Protein AF-A0AAQ4EFW9-F1 (afdb_monomer)

Organism: Amblyomma americanum (NCBI:txid6943)

Sequence (353 aa):
VYNSRFDTYVDVPEGHTFSDGDKINLVGSSSSDEQNLPLETGTDDGPLVLAPSCSEPDKRLFTVQQPLYELPPIPLDIKADIEGTTLGEVSSRTKNRIVSWITAHLLTIDWYPGKFYEPAAKALVLKYPVLRDTIGTGYDSWRVAFKYKMGNIRKSVDNDPNVEEARKKFGRKGNFQDKSGLKKQCRVPRDTLETTVEEVDGVVAAHVDFMAKEMKRCNPDIQKLKVSMQTTLPSRRKWIKINSPSTEELLDKYPALTLREMIHQEFMEICKVDFERNLLGFINGHGQRLFSILKTSRTAQKIFSEVQKAIADSEGDAKKYCFAVGVLQLLPHLVKEEAFYLRGPISNLDKEL

pLDDT: mean 75.47, std 21.16, range [24.92, 97.31]

Structure (mmCIF, N/CA/C/O backbone):
data_AF-A0AAQ4EFW9-F1
#
_entry.id   AF-A0AAQ4EFW9-F1
#
loop_
_atom_site.group_PDB
_atom_site.id
_atom_site.type_symbol
_atom_site.label_atom_id
_atom_site.label_alt_id
_atom_site.label_comp_id
_atom_site.label_asym_id
_atom_site.label_entity_id
_atom_site.label_seq_id
_atom_site.pdbx_PDB_ins_code
_atom_site.Cartn_x
_atom_site.Cartn_y
_atom_site.Cartn_z
_atom_site.occupancy
_atom_site.B_iso_or_equiv
_atom_site.auth_seq_id
_atom_site.auth_comp_id
_atom_site.auth_asym_id
_atom_site.auth_atom_id
_atom_site.pdbx_PDB_model_num
ATOM 1 N N . VAL A 1 1 ? 12.732 -13.731 58.093 1.00 85.56 1 VAL A N 1
ATOM 2 C CA . VAL A 1 1 ? 13.675 -13.386 56.990 1.00 85.56 1 VAL A CA 1
ATOM 3 C C . VAL A 1 1 ? 14.205 -14.656 56.357 1.00 85.56 1 VAL A C 1
ATOM 5 O O . VAL A 1 1 ? 14.356 -15.649 57.055 1.00 85.56 1 VAL A O 1
ATOM 8 N N . TYR A 1 2 ? 14.449 -14.653 55.049 1.00 86.50 2 TYR A N 1
ATOM 9 C CA . TYR A 1 2 ? 15.040 -15.785 54.341 1.00 86.50 2 TYR A CA 1
ATOM 10 C C . TYR A 1 2 ? 16.503 -15.990 54.753 1.00 86.50 2 TYR A C 1
ATOM 12 O O . TYR A 1 2 ? 17.327 -15.090 54.600 1.00 86.50 2 TYR A O 1
ATOM 20 N N . ASN A 1 3 ? 16.828 -17.182 55.248 1.00 78.56 3 ASN A N 1
ATOM 21 C CA . ASN A 1 3 ? 18.179 -17.566 55.627 1.00 78.56 3 ASN A CA 1
ATOM 22 C C . ASN A 1 3 ? 18.773 -18.494 54.559 1.00 78.56 3 ASN A C 1
ATOM 24 O O . ASN A 1 3 ? 18.418 -19.668 54.471 1.00 78.56 3 ASN A O 1
ATOM 28 N N . SER A 1 4 ? 19.709 -17.977 53.759 1.00 79.56 4 SER A N 1
ATOM 29 C CA . SER A 1 4 ? 20.326 -18.709 52.642 1.00 79.56 4 SER A CA 1
ATOM 30 C C . SER A 1 4 ? 21.152 -19.924 53.067 1.00 79.56 4 SER A C 1
ATOM 32 O O . SER A 1 4 ? 21.356 -20.827 52.262 1.00 79.56 4 SER A O 1
ATOM 34 N N . ARG A 1 5 ? 21.615 -19.982 54.324 1.00 74.88 5 ARG A N 1
ATOM 35 C CA . ARG A 1 5 ? 22.380 -21.126 54.846 1.00 74.88 5 ARG A CA 1
ATOM 36 C C . ARG A 1 5 ? 21.504 -22.361 55.059 1.00 74.88 5 ARG A C 1
ATOM 38 O O . ARG A 1 5 ? 22.012 -23.475 54.989 1.00 74.88 5 ARG A O 1
ATOM 45 N N . PHE A 1 6 ? 20.217 -22.157 55.325 1.00 74.38 6 PHE A N 1
ATOM 46 C CA . PHE A 1 6 ? 19.257 -23.221 55.626 1.00 74.38 6 PHE A CA 1
ATOM 47 C C . PHE A 1 6 ? 18.099 -23.277 54.623 1.00 74.38 6 PHE A C 1
ATOM 49 O O . PHE A 1 6 ? 17.148 -24.011 54.861 1.00 74.38 6 PHE A O 1
ATOM 56 N N . ASP A 1 7 ? 18.161 -22.481 53.550 1.00 81.88 7 ASP A N 1
ATOM 57 C CA . ASP A 1 7 ? 17.154 -22.365 52.483 1.00 81.88 7 ASP A CA 1
ATOM 58 C C . ASP A 1 7 ? 15.700 -22.240 52.989 1.00 81.88 7 ASP A C 1
ATOM 60 O O . ASP A 1 7 ? 14.758 -22.789 52.425 1.00 81.88 7 ASP A O 1
ATOM 64 N N . THR A 1 8 ? 15.504 -21.538 54.106 1.00 85.69 8 THR A N 1
ATOM 65 C CA . THR A 1 8 ? 14.205 -21.432 54.790 1.00 85.69 8 THR A CA 1
ATOM 66 C C . THR A 1 8 ? 13.991 -20.037 55.370 1.00 85.69 8 THR A C 1
ATOM 68 O O . THR A 1 8 ? 14.939 -19.289 55.628 1.00 85.69 8 THR A O 1
ATOM 71 N N . TYR A 1 9 ? 12.726 -19.653 55.557 1.00 87.31 9 TYR A N 1
ATOM 72 C CA . TYR A 1 9 ? 12.373 -18.428 56.272 1.00 87.31 9 TYR A CA 1
ATOM 73 C C . TYR A 1 9 ? 12.393 -18.691 57.773 1.00 87.31 9 TYR A C 1
ATOM 75 O O . TYR A 1 9 ? 11.749 -19.621 58.245 1.00 87.31 9 TYR A O 1
ATOM 83 N N . VAL A 1 10 ? 13.127 -17.856 58.503 1.00 84.62 10 VAL A N 1
ATOM 84 C CA . VAL A 1 10 ? 13.272 -17.959 59.957 1.00 84.62 10 VAL A CA 1
ATOM 85 C C . VAL A 1 10 ? 12.684 -16.717 60.612 1.00 84.62 10 VAL A C 1
ATOM 87 O O . VAL A 1 10 ? 12.832 -15.604 60.083 1.00 84.62 10 VAL A O 1
ATOM 90 N N . ASP A 1 11 ? 12.029 -16.910 61.751 1.00 85.88 11 ASP A N 1
ATOM 91 C CA . ASP A 1 11 ? 11.557 -15.819 62.595 1.00 85.88 11 ASP A CA 1
ATOM 92 C C . ASP A 1 11 ? 12.737 -15.054 63.181 1.00 85.88 11 ASP A C 1
ATOM 94 O O . ASP A 1 11 ? 13.808 -15.598 63.458 1.00 85.88 11 ASP A O 1
ATOM 98 N N . VAL A 1 12 ? 12.555 -13.749 63.303 1.00 81.81 12 VAL A N 1
ATOM 99 C CA . VAL A 1 12 ? 13.637 -12.837 63.635 1.00 81.81 12 VAL A CA 1
ATOM 100 C C . VAL A 1 12 ? 13.432 -12.337 65.065 1.00 81.81 12 VAL A C 1
ATOM 102 O O . VAL A 1 12 ? 12.313 -11.940 65.386 1.00 81.81 12 VAL A O 1
ATOM 105 N N . PRO A 1 13 ? 14.465 -12.350 65.929 1.00 79.75 13 PRO A N 1
ATOM 106 C CA . PRO A 1 13 ? 14.342 -11.858 67.298 1.00 79.75 13 PRO A CA 1
ATOM 107 C C . PRO A 1 13 ? 14.024 -10.356 67.341 1.00 79.75 13 PRO A C 1
ATOM 109 O O . PRO A 1 13 ? 14.391 -9.598 66.437 1.00 79.75 13 PRO A O 1
ATOM 112 N N . GLU A 1 14 ? 13.362 -9.923 68.416 1.00 70.38 14 GLU A N 1
ATOM 113 C CA . GLU A 1 14 ? 13.030 -8.514 68.643 1.00 70.38 14 GLU A CA 1
ATOM 114 C C . GLU A 1 14 ? 14.308 -7.657 68.680 1.00 70.38 14 GLU A C 1
ATOM 116 O O . GLU A 1 14 ? 15.236 -7.926 69.440 1.00 70.38 14 GLU A O 1
ATOM 121 N N . GLY A 1 15 ? 14.369 -6.634 67.820 1.00 76.88 15 GLY A N 1
ATOM 122 C CA . GLY A 1 15 ? 15.516 -5.724 67.699 1.00 76.88 15 GLY A CA 1
ATOM 123 C C . GLY A 1 15 ? 16.426 -5.949 66.485 1.00 76.88 15 GLY A C 1
ATOM 124 O O . GLY A 1 15 ? 17.450 -5.281 66.365 1.00 76.88 15 GLY A O 1
ATOM 125 N N . HIS A 1 16 ? 16.084 -6.855 65.567 1.00 77.38 16 HIS A N 1
ATOM 126 C CA . HIS A 1 16 ? 16.853 -7.033 64.334 1.00 77.38 16 HIS A CA 1
ATOM 127 C C . HIS A 1 16 ? 16.628 -5.905 63.316 1.00 77.38 16 HIS A C 1
ATOM 129 O O . HIS A 1 16 ? 15.494 -5.580 62.962 1.00 77.38 16 HIS A O 1
ATOM 135 N N . THR A 1 17 ? 17.725 -5.358 62.794 1.00 81.44 17 THR A N 1
ATOM 136 C CA . THR A 1 17 ? 17.712 -4.300 61.778 1.00 81.44 17 THR A CA 1
ATOM 137 C C . THR A 1 17 ? 17.810 -4.903 60.377 1.00 81.44 17 THR A C 1
ATOM 139 O O . THR A 1 17 ? 18.840 -5.477 60.027 1.00 81.44 17 THR A O 1
ATOM 142 N N . PHE A 1 18 ? 16.761 -4.751 59.564 1.00 84.12 18 PHE A N 1
ATOM 143 C CA . PHE A 1 18 ? 16.766 -5.204 58.168 1.00 84.12 18 PHE A CA 1
ATOM 144 C C . PHE A 1 18 ? 17.640 -4.303 57.289 1.00 84.12 18 PHE A C 1
ATOM 146 O O . PHE A 1 18 ? 17.648 -3.080 57.449 1.00 84.12 18 PHE A O 1
ATOM 153 N N . SER A 1 19 ? 18.353 -4.910 56.344 1.00 81.88 19 SER A N 1
ATOM 154 C CA . SER A 1 19 ? 19.197 -4.229 55.359 1.00 81.88 19 SER A CA 1
ATOM 155 C C . SER A 1 19 ? 18.580 -4.279 53.958 1.00 81.88 19 SER A C 1
ATOM 157 O O . SER A 1 19 ? 17.725 -5.113 53.656 1.00 81.88 19 SER A O 1
ATOM 159 N N . ASP A 1 20 ? 19.013 -3.369 53.080 1.00 66.81 20 ASP A N 1
ATOM 160 C CA . ASP A 1 20 ? 18.510 -3.305 51.705 1.00 66.81 20 ASP A CA 1
ATOM 161 C C . ASP A 1 20 ? 18.892 -4.582 50.931 1.00 66.81 20 ASP A C 1
ATOM 163 O O . ASP A 1 20 ? 20.071 -4.927 50.819 1.00 66.81 20 ASP A O 1
ATOM 167 N N . GLY A 1 21 ? 17.885 -5.305 50.431 1.00 76.75 21 GLY A N 1
ATOM 168 C CA . GLY A 1 21 ? 18.037 -6.612 49.775 1.00 76.75 21 GLY A CA 1
ATOM 169 C C . GLY A 1 21 ? 17.568 -7.829 50.586 1.00 76.75 21 GLY A C 1
ATOM 170 O O . GLY A 1 21 ? 17.543 -8.936 50.037 1.00 76.75 21 GLY A O 1
ATOM 171 N N . ASP A 1 22 ? 17.146 -7.652 51.842 1.00 80.81 22 ASP A N 1
ATOM 172 C CA . ASP A 1 22 ? 16.614 -8.748 52.659 1.00 80.81 22 ASP A CA 1
ATOM 173 C C . ASP A 1 22 ? 15.271 -9.275 52.125 1.00 80.81 22 ASP A C 1
ATOM 175 O O . ASP A 1 22 ? 14.322 -8.532 51.868 1.00 80.81 22 ASP A O 1
ATOM 179 N N . LYS A 1 23 ? 15.160 -10.603 51.992 1.00 85.00 23 LYS A N 1
ATOM 180 C CA . LYS A 1 23 ? 13.914 -11.268 51.581 1.00 85.00 23 LYS A CA 1
ATOM 181 C C . LYS A 1 23 ? 13.076 -11.601 52.815 1.00 85.00 23 LYS A C 1
ATOM 183 O O . LYS A 1 23 ? 13.409 -12.509 53.579 1.00 85.00 23 LYS A O 1
ATOM 188 N N . ILE A 1 24 ? 11.966 -10.896 52.998 1.00 86.56 24 ILE A N 1
ATOM 189 C CA . ILE A 1 24 ? 10.996 -11.129 54.079 1.00 86.56 24 ILE A CA 1
ATOM 190 C C . ILE A 1 24 ? 9.763 -11.877 53.565 1.00 86.56 24 ILE A C 1
ATOM 192 O O . ILE A 1 24 ? 9.370 -11.711 52.413 1.00 86.56 24 ILE A O 1
ATOM 196 N N . ASN A 1 25 ? 9.171 -12.716 54.417 1.00 80.94 25 ASN A N 1
ATOM 197 C CA . ASN A 1 25 ? 7.896 -13.380 54.149 1.00 80.94 25 ASN A CA 1
ATOM 198 C C . ASN A 1 25 ? 6.835 -12.768 55.068 1.00 80.94 25 ASN A C 1
ATOM 200 O O . ASN A 1 25 ? 7.038 -12.729 56.279 1.00 80.94 25 ASN A O 1
ATOM 204 N N . LEU A 1 26 ? 5.743 -12.264 54.493 1.00 76.94 26 LEU A N 1
ATOM 205 C CA . LEU A 1 26 ? 4.641 -11.645 55.228 1.00 76.94 26 LEU A CA 1
ATOM 206 C C . LEU A 1 26 ? 3.530 -12.682 55.398 1.00 76.94 26 LEU A C 1
ATOM 208 O O . LEU A 1 26 ? 2.857 -13.033 54.431 1.00 76.94 26 LEU A O 1
ATOM 212 N N . VAL A 1 27 ? 3.344 -13.173 56.622 1.00 78.06 27 VAL A N 1
ATOM 213 C CA . VAL A 1 27 ? 2.266 -14.111 56.956 1.00 78.06 27 VAL A CA 1
ATOM 214 C C . VAL A 1 27 ? 1.084 -13.303 57.488 1.00 78.06 27 VAL A C 1
ATOM 216 O O . VAL A 1 27 ? 1.168 -12.705 58.556 1.00 78.06 27 VAL A O 1
ATOM 219 N N . GLY A 1 28 ? -0.004 -13.238 56.720 1.00 51.59 28 GLY A N 1
ATOM 220 C CA . GLY A 1 28 ? -1.252 -12.615 57.159 1.00 51.59 28 GLY A CA 1
ATOM 221 C C . GLY A 1 28 ? -2.066 -13.588 58.008 1.00 51.59 28 GLY A C 1
ATOM 222 O O . GLY A 1 28 ? -2.444 -14.652 57.524 1.00 51.59 28 GLY A O 1
ATOM 223 N N . SER A 1 29 ? -2.349 -13.238 59.259 1.00 43.62 29 SER A N 1
ATOM 224 C CA . SER A 1 29 ? -3.268 -13.986 60.119 1.00 43.62 29 SER A CA 1
ATOM 225 C C . SER A 1 29 ? -4.714 -13.710 59.698 1.00 43.62 29 SER A C 1
ATOM 227 O O . SER A 1 29 ? -5.311 -12.704 60.070 1.00 43.62 29 SER A O 1
ATOM 229 N N . SER A 1 30 ? -5.289 -14.611 58.904 1.00 40.91 30 SER A N 1
ATOM 230 C CA . SER A 1 30 ? -6.735 -14.707 58.714 1.00 40.91 30 SER A CA 1
ATOM 231 C C . SER A 1 30 ? -7.309 -15.703 59.723 1.00 40.91 30 SER A C 1
ATOM 233 O O . SER A 1 30 ? -7.264 -16.910 59.492 1.00 40.91 30 SER A O 1
ATOM 235 N N . SER A 1 31 ? -7.867 -15.210 60.824 1.00 36.56 31 SER A N 1
ATOM 236 C CA . SER A 1 31 ? -8.838 -15.967 61.618 1.00 36.56 31 SER A CA 1
ATOM 237 C C . SER A 1 31 ? -10.022 -15.059 61.925 1.00 36.56 31 SER A C 1
ATOM 239 O O . SER A 1 31 ? -9.971 -14.210 62.814 1.00 36.56 31 SER A O 1
ATOM 241 N N . SER A 1 32 ? -11.061 -15.205 61.111 1.00 34.78 32 SER A N 1
ATOM 242 C CA . SER A 1 32 ? -12.421 -14.803 61.442 1.00 34.78 32 SER A CA 1
ATOM 243 C C . SER A 1 32 ? -12.939 -15.740 62.527 1.00 34.78 32 SER A C 1
ATOM 245 O O . SER A 1 32 ? -12.852 -16.942 62.324 1.00 34.78 32 SER A O 1
ATOM 247 N N . ASP A 1 33 ? -13.482 -15.199 63.616 1.00 32.91 33 ASP A N 1
ATOM 248 C CA . ASP A 1 33 ? -14.548 -15.830 64.401 1.00 32.91 33 ASP A CA 1
ATOM 249 C C . ASP A 1 33 ? -15.302 -14.729 65.168 1.00 32.91 33 ASP A C 1
ATOM 251 O O . ASP A 1 33 ? -14.790 -14.110 66.101 1.00 32.91 33 ASP A O 1
ATOM 255 N N . GLU A 1 34 ? -16.524 -14.443 64.715 1.00 37.62 34 GLU A N 1
ATOM 256 C CA . GLU A 1 34 ? -17.552 -13.743 65.486 1.00 37.62 34 GLU A CA 1
ATOM 257 C C . GLU A 1 34 ? -18.195 -14.738 66.465 1.00 37.62 34 GLU A C 1
ATOM 259 O O . GLU A 1 34 ? -18.640 -15.793 66.015 1.00 37.62 34 GLU A O 1
ATOM 264 N N . GLN A 1 35 ? -18.316 -14.383 67.757 1.00 34.16 35 GLN A N 1
ATOM 265 C CA . GLN A 1 35 ? -19.515 -14.608 68.596 1.00 34.16 35 GLN A CA 1
ATOM 266 C C . GLN A 1 35 ? -19.362 -14.092 70.056 1.00 34.16 35 GLN A C 1
ATOM 268 O O . GLN A 1 35 ? -18.539 -14.581 70.818 1.00 34.16 35 GLN A O 1
ATOM 273 N N . ASN A 1 36 ? -20.238 -13.134 70.411 1.00 29.67 36 ASN A N 1
ATOM 274 C CA . ASN A 1 36 ? -20.945 -12.857 71.688 1.00 29.67 36 ASN A CA 1
ATOM 275 C C . ASN A 1 36 ? -20.234 -12.640 73.063 1.00 29.67 36 ASN A C 1
ATOM 277 O O . ASN A 1 36 ? -19.842 -13.608 73.698 1.00 29.67 36 ASN A O 1
ATOM 281 N N . LEU A 1 37 ? -20.316 -11.369 73.547 1.00 28.17 37 LEU A N 1
ATOM 282 C CA . LEU A 1 37 ? -20.783 -10.801 74.864 1.00 28.17 37 LEU A CA 1
ATOM 283 C C . LEU A 1 37 ? -20.221 -11.328 76.225 1.00 28.17 37 LEU A C 1
ATOM 285 O O . LEU A 1 37 ? -19.874 -12.501 76.282 1.00 28.17 37 LEU A O 1
ATOM 289 N N . PRO A 1 38 ? -20.197 -10.550 77.360 1.00 33.97 38 PRO A N 1
ATOM 290 C CA . PRO A 1 38 ? -21.100 -9.439 77.754 1.00 33.97 38 PRO A CA 1
ATOM 291 C C . PRO A 1 38 ? -20.481 -8.179 78.453 1.00 33.97 38 PRO A C 1
ATOM 293 O O . PRO A 1 38 ? -19.279 -8.086 78.677 1.00 33.97 38 PRO A O 1
ATOM 296 N N . LEU A 1 39 ? -21.367 -7.209 78.763 1.00 28.53 39 LEU A N 1
ATOM 297 C CA . LEU A 1 39 ? -21.219 -5.948 79.536 1.00 28.53 39 LEU A CA 1
ATOM 298 C C . LEU A 1 39 ? -20.696 -6.100 80.987 1.00 28.53 39 LEU A C 1
ATOM 300 O O . LEU A 1 39 ? -20.844 -7.187 81.522 1.00 28.53 39 LEU A O 1
ATOM 304 N N . GLU A 1 40 ? -20.217 -4.989 81.598 1.00 30.23 40 GLU A N 1
ATOM 305 C CA . GLU A 1 40 ? -20.396 -4.471 83.001 1.00 30.23 40 GLU A CA 1
ATOM 306 C C . GLU A 1 40 ? -19.634 -3.101 83.113 1.00 30.23 40 GLU A C 1
ATOM 308 O O . GLU A 1 40 ? -18.464 -3.034 82.751 1.00 30.23 40 GLU A O 1
ATOM 313 N N . THR A 1 41 ? -20.288 -1.924 83.201 1.00 25.45 41 THR A N 1
ATOM 314 C CA . THR A 1 41 ? -20.682 -1.073 84.372 1.00 25.45 41 THR A CA 1
ATOM 315 C C . THR A 1 41 ? -19.595 -0.246 85.102 1.00 25.45 41 THR A C 1
ATOM 317 O O . THR A 1 41 ? -18.663 -0.810 85.658 1.00 25.45 41 THR A O 1
ATOM 320 N N . GLY A 1 42 ? -19.859 1.074 85.235 1.00 25.95 42 GLY A N 1
ATOM 321 C CA . GLY A 1 42 ? -19.372 2.013 86.282 1.00 25.95 42 GLY A CA 1
ATOM 322 C C . GLY A 1 42 ? -17.960 2.593 86.076 1.00 25.95 42 GLY A C 1
ATOM 323 O O . GLY A 1 42 ? -17.075 1.865 85.661 1.00 25.95 42 GLY A O 1
ATOM 324 N N . THR A 1 43 ? -17.627 3.868 86.314 1.00 30.47 43 THR A N 1
ATOM 325 C CA . THR A 1 43 ? -18.208 4.947 87.144 1.00 30.47 43 THR A CA 1
ATOM 326 C C . THR A 1 43 ? -17.641 6.328 86.737 1.00 30.47 43 THR A C 1
ATOM 328 O O . THR A 1 43 ? -16.531 6.384 86.216 1.00 30.47 43 THR A O 1
ATOM 331 N N . ASP A 1 44 ? -18.431 7.386 86.987 1.00 29.89 44 ASP A N 1
ATOM 332 C CA . ASP A 1 44 ? -18.114 8.792 87.379 1.00 29.89 44 ASP A CA 1
ATOM 333 C C . ASP A 1 44 ? -16.623 9.227 87.396 1.00 29.89 44 ASP A C 1
ATOM 335 O O . ASP A 1 44 ? -15.778 8.518 87.929 1.00 29.89 44 ASP A O 1
ATOM 339 N N . ASP A 1 45 ? -16.209 10.359 86.809 1.00 31.12 45 ASP A N 1
ATOM 340 C CA . ASP A 1 45 ? -16.488 11.718 87.305 1.00 31.12 45 ASP A CA 1
ATOM 341 C C . ASP A 1 45 ? -16.522 12.796 86.188 1.00 31.12 45 ASP A C 1
ATOM 343 O O . ASP A 1 45 ? -15.539 13.019 85.483 1.00 31.12 45 ASP A O 1
ATOM 347 N N . GLY A 1 46 ? -17.631 13.541 86.129 1.00 32.41 46 GLY A N 1
ATOM 348 C CA . GLY A 1 46 ? -17.650 15.013 86.229 1.00 32.41 46 GLY A CA 1
ATOM 349 C C . GLY A 1 46 ? -17.328 15.932 85.018 1.00 32.41 46 GLY A C 1
ATOM 350 O O . GLY A 1 46 ? -16.411 15.671 84.247 1.00 32.41 46 GLY A O 1
ATOM 351 N N . PRO A 1 47 ? -18.042 17.074 84.848 1.00 35.41 47 PRO A N 1
ATOM 352 C CA . PRO A 1 47 ? -18.268 17.715 83.546 1.00 35.41 47 PRO A CA 1
ATOM 353 C C . PRO A 1 47 ? -17.657 19.123 83.404 1.00 35.41 47 PRO A C 1
ATOM 355 O O . PRO A 1 47 ? -17.601 19.886 84.364 1.00 35.41 47 PRO A O 1
ATOM 358 N N . LEU A 1 48 ? -17.352 19.552 82.174 1.00 26.75 48 LEU A N 1
ATOM 359 C CA . LEU A 1 48 ? -17.320 20.979 81.824 1.00 26.75 48 LEU A CA 1
ATOM 360 C C . LEU A 1 48 ? -17.979 21.215 80.461 1.00 26.75 48 LEU A C 1
ATOM 362 O O . LEU A 1 48 ? -17.401 20.971 79.405 1.00 26.75 48 LEU A O 1
ATOM 366 N N . VAL A 1 49 ? -19.205 21.733 80.515 1.00 31.42 49 VAL A N 1
ATOM 367 C CA . VAL A 1 49 ? -19.865 22.450 79.422 1.00 31.42 49 VAL A CA 1
ATOM 368 C C . VAL A 1 49 ? -19.825 23.932 79.774 1.00 31.42 49 VAL A C 1
ATOM 370 O O . VAL A 1 49 ? -20.376 24.318 80.798 1.00 31.42 49 VAL A O 1
ATOM 373 N N . LEU A 1 50 ? -19.247 24.757 78.902 1.00 28.50 50 LEU A N 1
ATOM 374 C CA . LEU A 1 50 ? -19.668 26.140 78.668 1.00 28.50 50 LEU A CA 1
ATOM 375 C C . LEU A 1 50 ? -19.451 26.436 77.175 1.00 28.50 50 LEU A C 1
ATOM 377 O O . LEU A 1 50 ? -18.348 26.323 76.650 1.00 28.50 50 LEU A O 1
ATOM 381 N N . ALA A 1 51 ? -20.565 26.709 76.502 1.00 28.94 51 ALA A N 1
ATOM 382 C CA . ALA A 1 51 ? -20.730 26.945 75.068 1.00 28.94 51 ALA A CA 1
ATOM 383 C C . ALA A 1 51 ? -20.276 28.376 74.659 1.00 28.94 51 ALA A C 1
ATOM 385 O O . ALA A 1 51 ? -19.593 29.046 75.428 1.00 28.94 51 ALA A O 1
ATOM 386 N N . PRO A 1 52 ? -20.791 28.961 73.564 1.00 38.22 52 PRO A N 1
ATOM 387 C CA . PRO A 1 52 ? -20.559 28.682 72.147 1.00 38.22 52 PRO A CA 1
ATOM 388 C C . PRO A 1 52 ? -19.929 29.907 71.447 1.00 38.22 52 PRO A C 1
ATOM 390 O O . PRO A 1 52 ? -20.128 31.046 71.863 1.00 38.22 52 PRO A O 1
ATOM 393 N N . SER A 1 53 ? -19.260 29.720 70.310 1.00 24.92 53 SER A N 1
ATOM 394 C CA . SER A 1 53 ? -19.108 30.824 69.355 1.00 24.92 53 SER A CA 1
ATOM 395 C C . SER A 1 53 ? -19.203 30.303 67.931 1.00 24.92 53 SER A C 1
ATOM 397 O O . SER A 1 53 ? -18.358 29.542 67.464 1.00 24.92 53 SER A O 1
ATOM 399 N N . CYS A 1 54 ? -20.290 30.698 67.270 1.00 30.88 54 CYS A N 1
ATOM 400 C CA . CYS A 1 54 ? -20.494 30.547 65.843 1.00 30.88 54 CYS A CA 1
ATOM 401 C C . CYS A 1 54 ? -19.355 31.224 65.078 1.00 30.88 54 CYS A C 1
ATOM 403 O O . CYS A 1 54 ? -19.153 32.431 65.179 1.00 30.88 54 CYS A O 1
ATOM 405 N N . SER A 1 55 ? -18.673 30.466 64.232 1.00 32.53 55 SER A N 1
ATOM 406 C CA . SER A 1 55 ? -18.127 30.993 62.983 1.00 32.53 55 SER A CA 1
ATOM 407 C C . SER A 1 55 ? -18.116 29.862 61.962 1.00 32.53 55 SER A C 1
ATOM 409 O O . SER A 1 55 ? -17.529 28.805 62.176 1.00 32.53 55 SER A O 1
ATOM 411 N N . GLU A 1 56 ? -18.870 30.072 60.887 1.00 39.66 56 GLU A N 1
ATOM 412 C CA . GLU A 1 56 ? -18.974 29.174 59.742 1.00 39.66 56 GLU A CA 1
ATOM 413 C C . GLU A 1 56 ? -17.594 28.881 59.131 1.00 39.66 56 GLU A C 1
ATOM 415 O O . GLU A 1 56 ? -16.798 29.809 58.969 1.00 39.66 56 GLU A O 1
ATOM 420 N N . PRO A 1 57 ? -17.311 27.645 58.688 1.00 34.25 57 PRO A N 1
ATOM 421 C CA . PRO A 1 57 ? -16.226 27.409 57.760 1.00 34.25 57 PRO A CA 1
ATOM 422 C C . PRO A 1 57 ? -16.764 27.438 56.325 1.00 34.25 57 PRO A C 1
ATOM 424 O O . PRO A 1 57 ? -17.395 26.501 55.836 1.00 34.25 57 PRO A O 1
ATOM 427 N N . ASP A 1 58 ? -16.499 28.570 55.678 1.00 30.20 58 ASP A N 1
ATOM 428 C CA . ASP A 1 58 ? -16.100 28.732 54.280 1.00 30.20 58 ASP A CA 1
ATOM 429 C C . ASP A 1 58 ? -16.232 27.480 53.389 1.00 30.20 58 ASP A C 1
ATOM 431 O O . ASP A 1 58 ? -15.416 26.551 53.415 1.00 30.20 58 ASP A O 1
ATOM 435 N N . LYS A 1 59 ? -17.205 27.533 52.473 1.00 37.12 59 LYS A N 1
ATOM 436 C CA . LYS A 1 59 ? -17.253 26.716 51.256 1.00 37.12 59 LYS A CA 1
ATOM 437 C C . LYS A 1 59 ? -16.076 27.080 50.347 1.00 37.12 59 LYS A C 1
ATOM 439 O O . LYS A 1 59 ? -16.245 27.743 49.326 1.00 37.12 59 LYS A O 1
ATOM 444 N N . ARG A 1 60 ? -14.871 26.617 50.671 1.00 32.44 60 ARG A N 1
ATOM 445 C CA . ARG A 1 60 ? -13.776 26.580 49.699 1.00 32.44 60 ARG A CA 1
ATOM 446 C C . ARG A 1 60 ? -13.936 25.337 48.846 1.00 32.44 60 ARG A C 1
ATOM 448 O O . ARG A 1 60 ? -13.445 24.257 49.158 1.00 32.44 60 ARG A O 1
ATOM 455 N N . LEU A 1 61 ? -14.654 25.536 47.744 1.00 33.06 61 LEU A N 1
ATOM 456 C CA . LEU A 1 61 ? -14.535 24.734 46.538 1.00 33.06 61 LEU A CA 1
ATOM 457 C C . LEU A 1 61 ? -13.042 24.562 46.235 1.00 33.06 61 LEU A C 1
ATOM 459 O O . LEU A 1 61 ? -12.387 25.477 45.732 1.00 33.06 61 LEU A O 1
ATOM 463 N N . PHE A 1 62 ? -12.500 23.383 46.534 1.00 33.38 62 PHE A N 1
ATOM 464 C CA . PHE A 1 62 ? -11.254 22.920 45.941 1.00 33.38 62 PHE A CA 1
ATOM 465 C C . PHE A 1 62 ? -11.519 22.669 44.458 1.00 33.38 62 PHE A C 1
ATOM 467 O O . PHE A 1 62 ? -11.685 21.541 44.000 1.00 33.38 62 PHE A O 1
ATOM 474 N N . THR A 1 63 ? -11.577 23.754 43.693 1.00 35.94 63 THR A N 1
ATOM 475 C CA . THR A 1 63 ? -11.521 23.702 42.239 1.00 35.94 63 THR A CA 1
ATOM 476 C C . THR A 1 63 ? -10.063 23.448 41.886 1.00 35.94 63 THR A C 1
ATOM 478 O O . THR A 1 63 ? -9.308 24.360 41.558 1.00 35.94 63 THR A O 1
ATOM 481 N N . VAL A 1 64 ? -9.633 22.191 42.017 1.00 38.81 64 VAL A N 1
ATOM 482 C CA . VAL A 1 64 ? -8.419 21.728 41.352 1.00 38.81 64 VAL A CA 1
ATOM 483 C C . VAL A 1 64 ? -8.735 21.821 39.866 1.00 38.81 64 VAL A C 1
ATOM 485 O O . VAL A 1 64 ? -9.386 20.940 39.308 1.00 38.81 64 VAL A O 1
ATOM 488 N N . GLN A 1 65 ? -8.334 22.924 39.235 1.00 42.06 65 GLN A N 1
ATOM 489 C CA . GLN A 1 65 ? -8.285 23.028 37.784 1.00 42.06 65 GLN A CA 1
ATOM 490 C C . GLN A 1 65 ? -7.261 21.998 37.299 1.00 42.06 65 GLN A C 1
ATOM 492 O O . GLN A 1 65 ? -6.073 22.278 37.153 1.00 42.06 65 GLN A O 1
ATOM 497 N N . GLN A 1 66 ? -7.709 20.754 37.129 1.00 47.41 66 GLN A N 1
ATOM 498 C CA . GLN A 1 66 ? -6.957 19.769 36.375 1.00 47.41 66 GLN A CA 1
ATOM 499 C C . GLN A 1 66 ? -6.882 20.287 34.937 1.00 47.41 66 GLN A C 1
ATOM 501 O O . GLN A 1 66 ? -7.895 20.770 34.425 1.00 47.41 66 GLN A O 1
ATOM 506 N N . PRO A 1 67 ? -5.716 20.219 34.274 1.00 46.72 67 PRO A N 1
ATOM 507 C CA . PRO A 1 67 ? -5.636 20.584 32.872 1.00 46.72 67 PRO A CA 1
ATOM 508 C C . PRO A 1 67 ? -6.594 19.669 32.111 1.00 46.72 67 PRO A C 1
ATOM 510 O O . PRO A 1 67 ? -6.416 18.448 32.094 1.00 46.72 67 PRO A O 1
ATOM 513 N N . LEU A 1 68 ? -7.644 20.268 31.554 1.00 58.34 68 LEU A N 1
ATOM 514 C CA . LEU A 1 68 ? -8.687 19.580 30.813 1.00 58.34 68 LEU A CA 1
ATOM 515 C C . LEU A 1 68 ? -8.052 19.006 29.544 1.00 58.34 68 LEU A C 1
ATOM 517 O O . LEU A 1 68 ? -7.901 19.692 28.538 1.00 58.34 68 LEU A O 1
ATOM 521 N N . TYR A 1 69 ? -7.596 17.758 29.610 1.00 68.75 69 TYR A N 1
ATOM 522 C CA . TYR A 1 69 ? -7.243 17.025 28.408 1.00 68.75 69 TYR A CA 1
ATOM 523 C C . TYR A 1 69 ? -8.536 16.519 27.785 1.00 68.75 69 TYR A C 1
ATOM 525 O O . TYR A 1 69 ? -9.167 15.593 28.300 1.00 68.75 69 TYR A O 1
ATOM 533 N N . GLU A 1 70 ? -8.926 17.130 26.675 1.00 78.50 70 GLU A N 1
ATOM 534 C CA . GLU A 1 70 ? -10.031 16.638 25.870 1.00 78.50 70 GLU A CA 1
ATOM 535 C C . GLU A 1 70 ? -9.548 15.506 24.964 1.00 78.50 70 GLU A C 1
ATOM 537 O O . GLU A 1 70 ? -8.542 15.610 24.255 1.00 78.50 70 GLU A O 1
ATOM 542 N N . LEU A 1 71 ? -10.267 14.385 25.010 1.00 81.06 71 LEU A N 1
ATOM 543 C CA . LEU A 1 71 ? -9.970 13.245 24.158 1.00 81.06 71 LEU A CA 1
ATOM 544 C C . LEU A 1 71 ? -10.321 13.611 22.703 1.00 81.06 71 LEU A C 1
ATOM 546 O O . LEU A 1 71 ? -11.448 14.057 22.463 1.00 81.06 71 LEU A O 1
ATOM 550 N N . PRO A 1 72 ? -9.422 13.377 21.730 1.00 81.19 72 PRO A N 1
ATOM 551 C CA . PRO A 1 72 ? -9.698 13.665 20.326 1.00 81.19 72 PRO A CA 1
ATOM 552 C C . PRO A 1 72 ? -10.931 12.893 19.819 1.00 81.19 72 PRO A C 1
ATOM 554 O O . PRO A 1 72 ? -11.367 11.916 20.448 1.00 81.19 72 PRO A O 1
ATOM 557 N N . PRO A 1 73 ? -11.513 13.288 18.671 1.00 79.62 73 PRO A N 1
ATOM 558 C CA . PRO A 1 73 ? -12.589 12.523 18.054 1.00 79.62 73 PRO A CA 1
ATOM 559 C C . PRO A 1 73 ? -12.126 11.085 17.813 1.00 79.62 73 PRO A C 1
ATOM 561 O O . PRO A 1 73 ? -11.032 10.845 17.295 1.00 79.62 73 PRO A O 1
ATOM 564 N N . ILE A 1 74 ? -12.946 10.123 18.241 1.00 80.56 74 ILE A N 1
ATOM 565 C CA . ILE A 1 74 ? -12.562 8.716 18.194 1.00 80.56 74 ILE A CA 1
ATOM 566 C C . ILE A 1 74 ? -12.639 8.185 16.756 1.00 80.56 74 ILE A C 1
ATOM 568 O O . ILE A 1 74 ? -13.673 8.341 16.101 1.00 80.56 74 ILE A O 1
ATOM 572 N N . PRO A 1 75 ? -11.576 7.534 16.262 1.00 82.62 75 PRO A N 1
ATOM 573 C CA . PRO A 1 75 ? -11.620 6.794 15.015 1.00 82.62 75 PRO A CA 1
ATOM 574 C C . PRO A 1 75 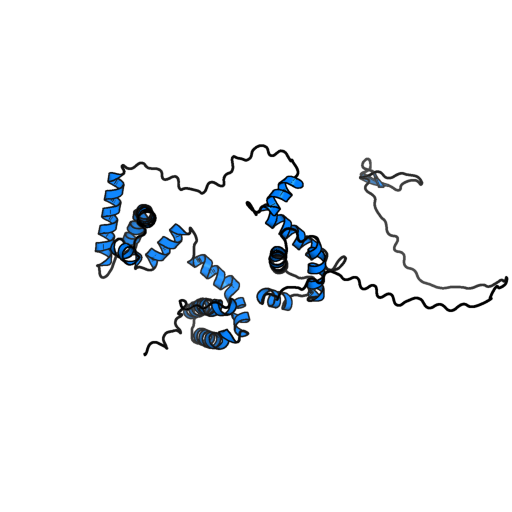? -12.705 5.708 15.043 1.00 82.62 75 PRO A C 1
ATOM 576 O O . PRO A 1 75 ? -12.867 4.995 16.037 1.00 82.62 75 PRO A O 1
ATOM 579 N N . LEU A 1 76 ? -13.453 5.581 13.942 1.00 75.69 76 LEU A N 1
ATOM 580 C CA . LEU A 1 76 ? -14.577 4.641 13.816 1.00 75.69 76 LEU A CA 1
ATOM 581 C C . LEU A 1 76 ? -14.151 3.186 14.043 1.00 75.69 76 LEU A C 1
ATOM 583 O O . LEU A 1 76 ? -14.906 2.395 14.603 1.00 75.69 76 LEU A O 1
ATOM 587 N N . ASP A 1 77 ? -12.923 2.851 13.646 1.00 76.62 77 ASP A N 1
ATOM 588 C CA . ASP A 1 77 ? -12.333 1.539 13.856 1.00 76.62 77 ASP A CA 1
ATOM 589 C C . ASP A 1 77 ? -12.225 1.239 15.362 1.00 76.62 77 ASP A C 1
ATOM 591 O O . ASP A 1 77 ? -12.713 0.204 15.814 1.00 76.62 77 ASP A O 1
ATOM 595 N N . ILE A 1 78 ? -11.686 2.163 16.155 1.00 82.12 78 ILE A N 1
ATOM 596 C CA . ILE A 1 78 ? -11.544 1.985 17.605 1.00 82.12 78 ILE A CA 1
ATOM 597 C C . ILE A 1 78 ? -12.911 1.884 18.288 1.00 82.12 78 ILE A C 1
ATOM 599 O O . ILE A 1 78 ? -13.079 1.055 19.178 1.00 82.12 78 ILE A O 1
ATOM 603 N N . LYS A 1 79 ? -13.892 2.688 17.864 1.00 82.94 79 LYS A N 1
ATOM 604 C CA . LYS A 1 79 ? -15.247 2.640 18.427 1.00 82.94 79 LYS A CA 1
ATOM 605 C C . LYS A 1 79 ? -15.876 1.249 18.263 1.00 82.94 79 LYS A C 1
ATOM 607 O O . LYS A 1 79 ? -16.337 0.681 19.246 1.00 82.94 79 LYS A O 1
ATOM 612 N N . ALA A 1 80 ? -15.804 0.684 17.056 1.00 78.81 80 ALA A N 1
ATOM 613 C CA . ALA A 1 80 ? -16.324 -0.652 16.770 1.00 78.81 80 ALA A CA 1
ATOM 614 C C . ALA A 1 80 ? -15.597 -1.760 17.559 1.00 78.81 80 ALA A C 1
ATOM 616 O O . ALA A 1 80 ? -16.233 -2.707 18.011 1.00 78.81 80 ALA A O 1
ATOM 617 N N . ASP A 1 81 ? -14.278 -1.638 17.764 1.00 81.12 81 ASP A N 1
ATOM 618 C CA . ASP A 1 81 ? -13.525 -2.615 18.566 1.00 81.12 81 ASP A CA 1
ATOM 619 C C . ASP A 1 81 ? -13.906 -2.547 20.056 1.00 81.12 81 ASP A C 1
ATOM 621 O O . ASP A 1 81 ? -13.974 -3.580 20.718 1.00 81.12 81 ASP A O 1
ATOM 625 N N . ILE A 1 82 ? -14.158 -1.348 20.593 1.00 80.06 82 ILE A N 1
ATOM 626 C CA . ILE A 1 82 ? -14.555 -1.167 21.999 1.00 80.06 82 ILE A CA 1
ATOM 627 C C . ILE A 1 82 ? -15.965 -1.716 22.245 1.00 80.06 82 ILE A C 1
ATOM 629 O O . ILE A 1 82 ? -16.183 -2.371 23.260 1.00 80.06 82 ILE A O 1
ATOM 633 N N . GLU A 1 83 ? -16.904 -1.493 21.322 1.00 78.25 83 GLU A N 1
ATOM 634 C CA . GLU A 1 83 ? -18.289 -1.980 21.435 1.00 78.25 83 GLU A CA 1
ATOM 635 C C . GLU A 1 83 ? -18.385 -3.517 21.478 1.00 78.25 83 GLU A C 1
ATOM 637 O O . GLU A 1 83 ? -19.313 -4.055 22.074 1.00 78.25 83 GLU A O 1
ATOM 642 N N . GLY A 1 84 ? -17.412 -4.229 20.898 1.00 70.69 84 GLY A N 1
ATOM 643 C CA . GLY A 1 84 ? -17.335 -5.693 20.926 1.00 70.69 84 GLY A CA 1
ATOM 644 C C . GLY A 1 84 ? -16.548 -6.291 22.098 1.00 70.69 84 GLY A C 1
ATOM 645 O O . GLY A 1 84 ? -16.307 -7.496 22.090 1.00 70.69 84 GLY A O 1
ATOM 646 N N . THR A 1 85 ? -16.094 -5.483 23.063 1.00 76.94 85 THR A N 1
ATOM 647 C CA . THR A 1 85 ? -15.176 -5.923 24.128 1.00 76.94 85 THR A CA 1
ATOM 648 C C . THR A 1 85 ? -15.837 -5.908 25.512 1.00 76.94 85 THR A C 1
ATOM 650 O O . THR A 1 85 ? -16.549 -4.972 25.871 1.00 76.94 85 THR A O 1
ATOM 653 N N . THR A 1 86 ? -15.553 -6.928 26.320 1.00 75.62 86 THR A N 1
ATOM 654 C CA . THR A 1 86 ? -15.955 -7.072 27.729 1.00 75.62 86 THR A CA 1
ATOM 655 C C . THR A 1 86 ? -14.884 -6.511 28.676 1.00 75.62 86 THR A C 1
ATOM 657 O O . THR A 1 86 ? -13.704 -6.394 28.329 1.00 75.62 86 THR A O 1
ATOM 660 N N . LEU A 1 87 ? -15.282 -6.136 29.898 1.00 72.81 87 LEU A N 1
ATOM 661 C CA . LEU A 1 87 ? -14.364 -5.587 30.901 1.00 72.81 87 LEU A CA 1
ATOM 662 C C . LEU A 1 87 ? -13.224 -6.579 31.194 1.00 72.81 87 LEU A C 1
ATOM 664 O O . LEU A 1 87 ? -13.469 -7.710 31.601 1.00 72.81 87 LEU A O 1
ATOM 668 N N . GLY A 1 88 ? -11.977 -6.141 31.009 1.00 65.00 88 GLY A N 1
ATOM 669 C CA . GLY A 1 88 ? -10.780 -6.949 31.276 1.00 65.00 88 GLY A CA 1
ATOM 670 C C . GLY A 1 88 ? -10.263 -7.782 30.094 1.00 65.00 88 GLY A C 1
ATOM 671 O O . GLY A 1 88 ? -9.076 -8.104 30.074 1.00 65.00 88 GLY A O 1
ATOM 672 N N . GLU A 1 89 ? -11.068 -8.030 29.056 1.00 75.31 89 GLU A N 1
ATOM 673 C CA . GLU A 1 89 ? -10.686 -8.852 27.888 1.00 75.31 89 GLU A CA 1
ATOM 674 C C . GLU A 1 89 ? -10.293 -8.009 26.663 1.00 75.31 89 GLU A C 1
ATOM 676 O O . GLU A 1 89 ? -10.480 -8.390 25.507 1.00 75.31 89 GLU A O 1
ATOM 681 N N . VAL A 1 90 ? -9.712 -6.828 26.886 1.00 77.88 90 VAL A N 1
ATOM 682 C CA . VAL A 1 90 ? -9.268 -5.977 25.776 1.00 77.88 90 VAL A CA 1
ATOM 683 C C . VAL A 1 90 ? -8.073 -6.625 25.077 1.00 77.88 90 VAL A C 1
ATOM 685 O O . VAL A 1 90 ? -6.982 -6.733 25.648 1.00 77.88 90 VAL A O 1
ATOM 688 N N . SER A 1 91 ? -8.260 -7.019 23.814 1.00 82.62 91 SER A N 1
ATOM 689 C CA . SER A 1 91 ? -7.206 -7.650 23.015 1.00 82.62 91 SER A CA 1
ATOM 690 C C . SER A 1 91 ? -5.948 -6.771 22.934 1.00 82.62 91 SER A C 1
ATOM 692 O O . SER A 1 91 ? -6.026 -5.541 22.820 1.00 82.62 91 SER A O 1
ATOM 694 N N . SER A 1 92 ? -4.760 -7.387 22.921 1.00 83.75 92 SER A N 1
ATOM 695 C CA . SER A 1 92 ? -3.484 -6.661 22.784 1.00 83.75 92 SER A CA 1
ATOM 696 C C . SER A 1 92 ? -3.433 -5.791 21.522 1.00 83.75 92 SER A C 1
ATOM 698 O O . SER A 1 92 ? -2.823 -4.720 21.523 1.00 83.75 92 SER A O 1
ATOM 700 N N . ARG A 1 93 ? -4.114 -6.211 20.444 1.00 83.94 93 ARG A N 1
ATOM 701 C CA . ARG A 1 93 ? -4.245 -5.439 19.200 1.00 83.94 93 ARG A CA 1
ATOM 702 C C . ARG A 1 93 ? -5.040 -4.152 19.428 1.00 83.94 93 ARG A C 1
ATOM 704 O O . ARG A 1 93 ? -4.560 -3.080 19.060 1.00 83.94 93 ARG A O 1
ATOM 711 N N . THR A 1 94 ? -6.202 -4.250 20.073 1.00 85.19 94 THR A N 1
ATOM 712 C CA . THR A 1 94 ? -7.067 -3.107 20.404 1.00 85.19 94 THR A CA 1
ATOM 713 C C . THR A 1 94 ? -6.351 -2.138 21.346 1.00 85.19 94 THR A C 1
ATOM 715 O O . THR A 1 94 ? -6.297 -0.940 21.064 1.00 85.19 94 THR A O 1
ATOM 718 N N . LYS A 1 95 ? -5.685 -2.649 22.397 1.00 88.44 95 LYS A N 1
ATOM 719 C CA . LYS A 1 95 ? -4.856 -1.834 23.308 1.00 88.44 95 LYS A CA 1
ATOM 720 C C . LYS A 1 95 ? -3.793 -1.042 22.544 1.00 88.44 95 LYS A C 1
ATOM 722 O O . LYS A 1 95 ? -3.722 0.179 22.665 1.00 88.44 95 LYS A O 1
ATOM 727 N N . ASN A 1 96 ? -3.009 -1.709 21.695 1.00 88.88 96 ASN A N 1
ATOM 728 C CA . ASN A 1 96 ? -1.961 -1.059 20.902 1.00 88.88 96 ASN A CA 1
ATOM 729 C C . ASN A 1 96 ? -2.510 -0.010 19.924 1.00 88.88 96 ASN A C 1
ATOM 731 O O . ASN A 1 96 ? -1.857 1.014 19.686 1.00 88.88 96 ASN A O 1
ATOM 735 N N . ARG A 1 97 ? -3.698 -0.246 19.358 1.00 90.56 97 ARG A N 1
ATOM 736 C CA . ARG A 1 97 ? -4.362 0.691 18.447 1.00 90.56 97 ARG A CA 1
ATOM 737 C C . ARG A 1 97 ? -4.822 1.956 19.172 1.00 90.56 97 ARG A C 1
ATOM 739 O O . ARG A 1 97 ? -4.513 3.048 18.693 1.00 90.56 97 ARG A O 1
ATOM 746 N N . ILE A 1 98 ? -5.467 1.808 20.333 1.00 91.25 98 ILE A N 1
ATOM 747 C CA . ILE A 1 98 ? -5.884 2.916 21.210 1.00 91.25 98 ILE A CA 1
ATOM 748 C C . ILE A 1 98 ? -4.668 3.726 21.662 1.00 91.25 98 ILE A C 1
ATOM 750 O O . ILE A 1 98 ? -4.646 4.947 21.515 1.00 91.25 98 ILE A O 1
ATOM 754 N N . VAL A 1 99 ? -3.617 3.041 22.127 1.00 92.94 99 VAL A N 1
ATOM 755 C CA . VAL A 1 99 ? -2.352 3.674 22.522 1.00 92.94 99 VAL A CA 1
ATOM 756 C C . VAL A 1 99 ? -1.770 4.481 21.375 1.00 92.94 99 VAL A C 1
ATOM 758 O O . VAL A 1 99 ? -1.396 5.631 21.577 1.00 92.94 99 VAL A O 1
ATOM 761 N N . SER A 1 100 ? -1.725 3.923 20.166 1.00 90.56 100 SER A N 1
ATOM 762 C CA . SER A 1 100 ? -1.168 4.621 19.003 1.00 90.56 100 SER A CA 1
ATOM 763 C C . SER A 1 100 ? -2.001 5.842 18.599 1.00 90.56 100 SER A C 1
ATOM 765 O O . SER A 1 100 ? -1.421 6.862 18.245 1.00 90.56 100 SER A O 1
ATOM 767 N N . TRP A 1 101 ? -3.332 5.773 18.695 1.00 91.94 101 TRP A N 1
ATOM 768 C CA . TRP A 1 101 ? -4.225 6.903 18.416 1.00 91.94 101 TRP A CA 1
ATOM 769 C C . TRP A 1 101 ? -4.031 8.066 19.396 1.00 91.94 101 TRP A C 1
ATOM 771 O O . TRP A 1 101 ? -3.776 9.188 18.964 1.00 91.94 101 TRP A O 1
ATOM 781 N N . ILE A 1 102 ? -4.075 7.799 20.703 1.00 90.56 102 ILE A N 1
ATOM 782 C CA . ILE A 1 102 ? -3.873 8.840 21.724 1.00 90.56 102 ILE A CA 1
ATOM 783 C C . ILE A 1 102 ? -2.460 9.406 21.626 1.00 90.56 102 ILE A C 1
ATOM 785 O O . ILE A 1 102 ? -2.261 10.613 21.695 1.00 90.56 102 ILE A O 1
ATOM 789 N N . THR A 1 103 ? -1.476 8.540 21.396 1.00 90.31 103 THR A N 1
ATOM 790 C CA . THR A 1 103 ? -0.081 8.948 21.226 1.00 90.31 103 THR A CA 1
ATOM 791 C C . THR A 1 103 ? 0.106 9.867 20.014 1.00 90.31 103 THR A C 1
ATOM 793 O O . THR A 1 103 ? 0.849 10.838 20.110 1.00 90.31 103 THR A O 1
ATOM 796 N N . ALA A 1 104 ? -0.577 9.605 18.893 1.00 88.56 104 ALA A N 1
ATOM 797 C CA . ALA A 1 104 ? -0.534 10.478 17.720 1.00 88.56 104 ALA A CA 1
ATOM 798 C C . ALA A 1 104 ? -1.088 11.879 18.028 1.00 88.56 104 ALA A C 1
ATOM 800 O O . ALA A 1 104 ? -0.504 12.865 17.600 1.00 88.56 104 ALA A O 1
ATOM 801 N N . HIS A 1 105 ? -2.153 11.975 18.826 1.00 88.38 105 HIS A N 1
ATOM 802 C CA . HIS A 1 105 ? -2.683 13.264 19.281 1.00 88.38 105 HIS A CA 1
ATOM 803 C C . HIS A 1 105 ? -1.775 13.953 20.310 1.00 88.38 105 HIS A C 1
ATOM 805 O O . HIS A 1 105 ? -1.612 15.166 20.306 1.00 88.38 105 HIS A O 1
ATOM 811 N N . LEU A 1 106 ? -1.131 13.194 21.197 1.00 88.62 106 LEU A N 1
ATOM 812 C CA . LEU A 1 106 ? -0.168 13.771 22.134 1.00 88.62 106 LEU A CA 1
ATOM 813 C C . LEU A 1 106 ? 1.037 14.386 21.405 1.00 88.62 106 LEU A C 1
ATOM 815 O O . LEU A 1 106 ? 1.504 15.442 21.821 1.00 88.62 106 LEU A O 1
ATOM 819 N N . LEU A 1 107 ? 1.481 13.784 20.295 1.00 86.81 107 LEU A N 1
ATOM 820 C CA . LEU A 1 107 ? 2.547 14.333 19.448 1.00 86.81 107 LEU A CA 1
ATOM 821 C C . LEU A 1 107 ? 2.191 15.656 18.781 1.00 86.81 107 LEU A C 1
ATOM 823 O O . LEU A 1 107 ? 3.091 16.455 18.545 1.00 86.81 107 LEU A O 1
ATOM 827 N N . THR A 1 108 ? 0.916 15.897 18.462 1.00 85.31 108 THR A N 1
ATOM 828 C CA . THR A 1 108 ? 0.513 17.187 17.883 1.00 85.31 108 THR A CA 1
ATOM 829 C C . THR A 1 108 ? 0.571 18.317 18.908 1.00 85.31 108 THR A C 1
ATOM 831 O O . THR A 1 108 ? 0.618 19.477 18.519 1.00 85.31 108 THR A O 1
ATOM 834 N N . ILE A 1 109 ? 0.559 17.988 20.205 1.00 84.25 109 ILE A N 1
ATOM 835 C CA . ILE A 1 109 ? 0.685 18.959 21.295 1.00 84.25 109 ILE A CA 1
ATOM 836 C C . ILE A 1 109 ? 2.163 19.203 21.617 1.00 84.25 109 ILE A C 1
ATOM 838 O O . ILE A 1 109 ? 2.603 20.348 21.640 1.00 84.25 109 ILE A O 1
ATOM 842 N N . ASP A 1 110 ? 2.916 18.141 21.918 1.00 82.56 110 ASP A N 1
ATOM 843 C CA . ASP A 1 110 ? 4.317 18.234 22.338 1.00 82.56 110 ASP A CA 1
ATOM 844 C C . ASP A 1 110 ? 5.054 16.900 22.106 1.00 82.56 110 ASP A C 1
ATOM 846 O O . ASP A 1 110 ? 4.492 15.812 22.255 1.00 82.56 110 ASP A O 1
ATOM 850 N N . TRP A 1 111 ? 6.356 16.969 21.827 1.00 82.56 111 TRP A N 1
ATOM 851 C CA . TRP A 1 111 ? 7.262 15.820 21.831 1.00 82.56 111 TRP A CA 1
ATOM 852 C C . TRP A 1 111 ? 7.495 15.251 23.240 1.00 82.56 111 TRP A C 1
ATOM 854 O O . TRP A 1 111 ? 7.845 14.070 23.376 1.00 82.56 111 TRP A O 1
ATOM 864 N N . TYR A 1 112 ? 7.279 16.046 24.298 1.00 83.94 112 TYR A N 1
ATOM 865 C CA . TYR A 1 112 ? 7.412 15.639 25.706 1.00 83.94 112 TYR A CA 1
ATOM 866 C C . TYR A 1 112 ? 6.145 15.899 26.546 1.00 83.94 112 TYR A C 1
ATOM 868 O O . TYR A 1 112 ? 6.188 16.614 27.549 1.00 83.94 112 TYR A O 1
ATOM 876 N N . PRO A 1 113 ? 5.023 15.215 26.256 1.00 82.75 113 PRO A N 1
ATOM 877 C CA . PRO A 1 113 ? 3.731 15.461 26.897 1.00 82.75 113 PRO A CA 1
ATOM 878 C C . PRO A 1 113 ? 3.616 14.790 28.284 1.00 82.75 113 PRO A C 1
ATOM 880 O O . PRO A 1 113 ? 2.621 14.145 28.607 1.00 82.75 113 PRO A O 1
ATOM 883 N N . GLY A 1 114 ? 4.642 14.935 29.134 1.00 83.06 114 GLY A N 1
ATOM 884 C CA . GLY A 1 114 ? 4.744 14.312 30.463 1.00 83.06 114 GLY A CA 1
ATOM 885 C C . GLY A 1 114 ? 3.536 14.572 31.361 1.00 83.06 114 GLY A C 1
ATOM 886 O O . GLY A 1 114 ? 2.994 13.653 31.971 1.00 83.06 114 GLY A O 1
ATOM 887 N N . LYS A 1 115 ? 3.086 15.827 31.365 1.00 86.25 115 LYS A N 1
ATOM 888 C CA . LYS A 1 115 ? 1.925 16.324 32.112 1.00 86.25 115 LYS A CA 1
ATOM 889 C C . LYS A 1 115 ? 0.573 15.825 31.581 1.00 86.25 115 LYS A C 1
ATOM 891 O O . LYS A 1 115 ? -0.408 15.880 32.310 1.00 86.25 115 LYS A O 1
ATOM 896 N N . PHE A 1 116 ? 0.514 15.314 30.349 1.00 87.00 116 PHE A N 1
ATOM 897 C CA . PHE A 1 116 ? -0.737 14.897 29.704 1.00 87.00 116 PHE A CA 1
ATOM 898 C C . PHE A 1 116 ? -0.992 13.386 29.756 1.00 87.00 116 PHE A C 1
ATOM 900 O O . PHE A 1 116 ? -2.106 12.963 29.465 1.00 87.00 116 PHE A O 1
ATOM 907 N N . TYR A 1 117 ? -0.020 12.557 30.162 1.00 89.12 117 TYR A N 1
ATOM 908 C CA . TYR A 1 117 ? -0.214 11.099 30.195 1.00 89.12 117 TYR A CA 1
ATOM 909 C C . TYR A 1 117 ? -1.312 10.656 31.165 1.00 89.12 117 TYR A C 1
ATOM 911 O O . TYR A 1 117 ? -2.111 9.784 30.834 1.00 89.12 117 TYR A O 1
ATOM 919 N N . GLU A 1 118 ? -1.344 11.236 32.363 1.00 89.69 118 GLU A N 1
ATOM 920 C CA . GLU A 1 118 ? -2.348 10.898 33.371 1.00 89.69 118 GLU A CA 1
ATOM 921 C C . GLU A 1 118 ? -3.738 11.464 33.027 1.00 89.69 118 GLU A C 1
ATOM 923 O O . GLU A 1 118 ? -4.685 10.675 33.020 1.00 89.69 118 GLU A O 1
ATOM 928 N N . PRO A 1 119 ? -3.889 12.755 32.660 1.00 89.44 119 PRO A N 1
ATOM 929 C CA . PRO A 1 119 ? -5.163 13.279 32.169 1.00 89.44 119 PRO A CA 1
ATOM 930 C C . PRO A 1 119 ? -5.731 12.491 30.981 1.00 89.44 119 PRO A C 1
ATOM 932 O O . PRO A 1 119 ? -6.914 12.160 30.981 1.00 89.44 119 PRO A O 1
ATOM 935 N N . ALA A 1 120 ? -4.895 12.112 30.007 1.00 89.12 120 ALA A N 1
ATOM 936 C CA . ALA A 1 120 ? -5.332 11.329 28.851 1.00 89.12 120 ALA A CA 1
ATOM 937 C C . ALA A 1 120 ? -5.815 9.923 29.232 1.00 89.12 120 ALA A C 1
ATOM 939 O O . ALA A 1 120 ? -6.827 9.452 28.711 1.00 89.12 120 ALA A O 1
ATOM 940 N N . ALA A 1 121 ? -5.121 9.258 30.161 1.00 90.25 121 ALA A N 1
ATOM 941 C CA . ALA A 1 121 ? -5.511 7.936 30.644 1.00 90.25 121 ALA A CA 1
ATOM 942 C C . ALA A 1 121 ? -6.836 7.984 31.422 1.00 90.25 121 ALA A C 1
ATOM 944 O O . ALA A 1 121 ? -7.718 7.158 31.186 1.00 90.25 121 ALA A O 1
ATOM 945 N N . LYS A 1 122 ? -7.013 8.995 32.282 1.00 89.25 122 LYS A N 1
ATOM 946 C CA . LYS A 1 122 ? -8.276 9.233 32.996 1.00 89.25 122 LYS A CA 1
ATOM 947 C C . LYS A 1 122 ? -9.425 9.501 32.029 1.00 89.25 122 LYS A C 1
ATOM 949 O O . LYS A 1 122 ? -10.454 8.841 32.123 1.00 89.25 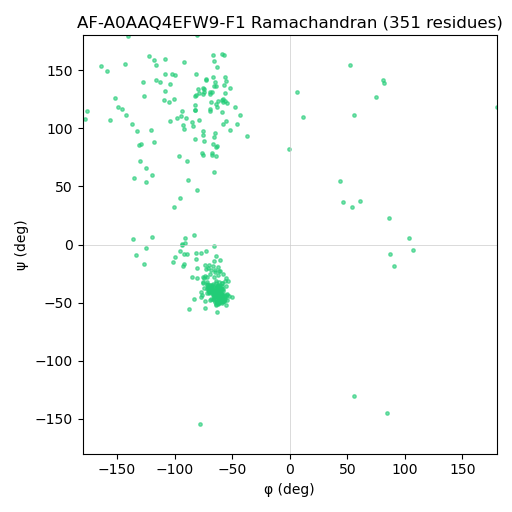122 LYS A O 1
ATOM 954 N N . ALA A 1 123 ? -9.245 10.414 31.073 1.00 88.94 123 ALA A N 1
ATOM 955 C CA . ALA A 1 123 ? -10.273 10.754 30.089 1.00 88.94 123 ALA A CA 1
ATOM 956 C C . ALA A 1 123 ? -10.708 9.537 29.251 1.00 88.94 123 ALA A C 1
ATOM 958 O O . ALA A 1 123 ? -11.896 9.371 28.972 1.00 88.94 123 ALA A O 1
ATOM 959 N N . LEU A 1 124 ? -9.765 8.658 28.890 1.00 89.81 124 LEU A N 1
ATOM 960 C CA . LEU A 1 124 ? -10.058 7.420 28.168 1.00 89.81 124 LEU A CA 1
ATOM 961 C C . LEU A 1 124 ? -10.960 6.478 28.980 1.00 89.81 124 LEU A C 1
ATOM 963 O O . LEU A 1 124 ? -11.982 6.026 28.465 1.00 89.81 124 LEU A O 1
ATOM 967 N N . VAL A 1 125 ? -10.595 6.196 30.234 1.00 89.38 125 VAL A N 1
ATOM 968 C CA . VAL A 1 125 ? -11.330 5.254 31.097 1.00 89.38 125 VAL A CA 1
ATOM 969 C C . VAL A 1 125 ? -12.674 5.828 31.549 1.00 89.38 125 VAL A C 1
ATOM 971 O O . VAL A 1 125 ? -13.652 5.092 31.631 1.00 89.38 125 VAL A O 1
ATOM 974 N N . LEU A 1 126 ? -12.759 7.142 31.775 1.00 86.88 126 LEU A N 1
ATOM 975 C CA . LEU A 1 126 ? -14.026 7.815 32.078 1.00 86.88 126 LEU A CA 1
ATOM 976 C C . LEU A 1 126 ? -15.021 7.703 30.919 1.00 86.88 126 LEU A C 1
ATOM 978 O O . LEU A 1 126 ? -16.204 7.469 31.146 1.00 86.88 126 LEU A O 1
ATOM 982 N N . LYS A 1 127 ? -14.546 7.842 29.675 1.00 85.69 127 LYS A N 1
ATOM 983 C CA . LYS A 1 127 ? -15.394 7.715 28.484 1.00 85.69 127 LYS A CA 1
ATOM 984 C C . LYS A 1 127 ? -15.749 6.260 28.168 1.00 85.69 127 LYS A C 1
ATOM 986 O O . LYS A 1 127 ? -16.839 6.003 27.667 1.00 85.69 127 LYS A O 1
ATOM 991 N N . TYR A 1 128 ? -14.847 5.322 28.463 1.00 85.75 128 TYR A N 1
ATOM 992 C CA . TYR A 1 128 ? -15.035 3.891 28.222 1.00 85.75 128 TYR A CA 1
ATOM 993 C C . TYR A 1 128 ? -14.695 3.074 29.473 1.00 85.75 128 TYR A C 1
ATOM 995 O O . TYR A 1 128 ? -13.583 2.547 29.584 1.00 85.75 128 TYR A O 1
ATOM 1003 N N . PRO A 1 129 ? -15.664 2.896 30.390 1.00 84.56 129 PRO A N 1
ATOM 1004 C CA . PRO A 1 129 ? -15.452 2.138 31.623 1.00 84.56 129 PRO A CA 1
ATOM 1005 C C . PRO A 1 129 ? -15.003 0.688 31.386 1.00 84.56 129 PRO A C 1
ATOM 1007 O O . PRO A 1 129 ? -14.307 0.118 32.219 1.00 84.56 129 PRO A O 1
ATOM 1010 N N . VAL A 1 130 ? -15.335 0.109 30.226 1.00 85.50 130 VAL A N 1
ATOM 1011 C CA . VAL A 1 130 ? -14.903 -1.236 29.795 1.00 85.50 130 VAL A CA 1
ATOM 1012 C C . VAL A 1 130 ? -13.384 -1.376 29.626 1.00 85.50 130 VAL A C 1
ATOM 1014 O O . VAL A 1 130 ? -12.863 -2.487 29.634 1.00 85.50 130 VAL A O 1
ATOM 1017 N N . LEU A 1 131 ? -12.658 -0.261 29.486 1.00 85.44 131 LEU A N 1
ATOM 1018 C CA . LEU A 1 131 ? -11.198 -0.238 29.358 1.00 85.44 131 LEU A CA 1
ATOM 1019 C C . LEU A 1 131 ? -10.477 -0.105 30.708 1.00 85.44 131 LEU A C 1
ATOM 1021 O O . LEU A 1 131 ? -9.249 -0.002 30.724 1.00 85.44 131 LEU A O 1
ATOM 1025 N N . ARG A 1 132 ? -11.210 -0.061 31.826 1.00 86.06 132 ARG A N 1
ATOM 1026 C CA . ARG A 1 132 ? -10.639 0.116 33.164 1.00 86.06 132 ARG A CA 1
ATOM 1027 C C . ARG A 1 132 ? -9.771 -1.083 33.557 1.00 86.06 132 ARG A C 1
ATOM 1029 O O . ARG A 1 132 ? -10.172 -2.232 33.382 1.00 86.06 132 ARG A O 1
ATOM 1036 N N . ASP A 1 133 ? -8.604 -0.804 34.132 1.00 85.12 133 ASP A N 1
ATOM 1037 C CA . ASP A 1 133 ? -7.749 -1.832 34.727 1.00 85.12 133 ASP A CA 1
ATOM 1038 C C . ASP A 1 133 ? -8.443 -2.469 35.939 1.00 85.12 133 ASP A C 1
ATOM 1040 O O . ASP A 1 133 ? -9.055 -1.777 36.757 1.00 85.12 133 ASP A O 1
ATOM 1044 N N . THR A 1 134 ? -8.312 -3.787 36.084 1.00 79.44 134 THR A N 1
ATOM 1045 C CA . THR A 1 134 ? -8.885 -4.541 37.211 1.00 79.44 134 THR A CA 1
ATOM 1046 C C . THR A 1 134 ? -8.133 -4.318 38.526 1.00 79.44 134 THR A C 1
ATOM 1048 O O . THR A 1 134 ? -8.674 -4.595 39.591 1.00 79.44 134 THR A O 1
ATOM 1051 N N . ILE A 1 135 ? -6.899 -3.803 38.468 1.00 74.88 135 ILE A N 1
ATOM 1052 C CA . ILE A 1 135 ? -6.006 -3.603 39.616 1.00 74.88 135 ILE A CA 1
ATOM 1053 C C . ILE A 1 135 ? -5.509 -2.147 39.630 1.00 74.88 135 ILE A C 1
ATOM 1055 O O . ILE A 1 135 ? -5.157 -1.593 38.587 1.00 74.88 135 ILE A O 1
ATOM 1059 N N . GLY A 1 136 ? -5.437 -1.536 40.818 1.00 78.50 136 GLY A N 1
ATOM 1060 C CA . GLY A 1 136 ? -4.867 -0.198 41.025 1.00 78.50 136 GLY A CA 1
ATOM 1061 C C . GLY A 1 136 ? -5.852 0.949 40.770 1.00 78.50 136 GLY A C 1
ATOM 1062 O O . GLY A 1 136 ? -7.044 0.832 41.052 1.00 78.50 136 GLY A O 1
ATOM 1063 N N . THR A 1 137 ? -5.366 2.080 40.240 1.00 79.81 137 THR A N 1
ATOM 1064 C CA . THR A 1 137 ? -6.203 3.280 40.005 1.00 79.81 137 THR A CA 1
ATOM 1065 C C . THR A 1 137 ? -7.176 3.135 38.827 1.00 79.81 137 THR A C 1
ATOM 1067 O O . THR A 1 137 ? -8.016 4.005 38.597 1.00 79.81 137 THR A O 1
ATOM 1070 N N . GLY A 1 138 ? -7.098 2.030 38.079 1.00 82.12 138 GLY A N 1
ATOM 1071 C CA . GLY A 1 138 ? -7.976 1.734 36.947 1.00 82.12 138 GLY A CA 1
ATOM 1072 C C . GLY A 1 138 ? -7.515 2.306 35.601 1.00 82.12 138 GLY A C 1
ATOM 1073 O O . GLY A 1 138 ? -8.124 1.979 34.586 1.00 82.12 138 GLY A O 1
ATOM 1074 N N . TYR A 1 139 ? -6.472 3.142 35.563 1.00 87.75 139 TYR A N 1
ATOM 1075 C CA . TYR A 1 139 ? -5.934 3.739 34.327 1.00 87.75 139 TYR A CA 1
ATOM 1076 C C . TYR A 1 139 ? -4.395 3.716 34.241 1.00 87.75 139 TYR A C 1
ATOM 1078 O O . TYR A 1 139 ? -3.803 4.287 33.315 1.00 87.75 139 TYR A O 1
ATOM 1086 N N . ASP A 1 140 ? -3.725 3.089 35.209 1.00 87.69 140 ASP A N 1
ATOM 1087 C CA . ASP A 1 140 ? -2.266 3.081 35.316 1.00 87.69 140 ASP A CA 1
ATOM 1088 C C . ASP A 1 140 ? -1.595 2.411 34.118 1.00 87.69 140 ASP A C 1
ATOM 1090 O O . ASP A 1 140 ? -0.580 2.918 33.622 1.00 87.69 140 ASP A O 1
ATOM 1094 N N . SER A 1 141 ? -2.172 1.316 33.614 1.00 89.88 141 SER A N 1
ATOM 1095 C CA . SER A 1 141 ? -1.615 0.584 32.477 1.00 89.88 141 SER A CA 1
ATOM 1096 C C . SER A 1 141 ? -1.585 1.458 31.219 1.00 89.88 141 SER A C 1
ATOM 1098 O O . SER A 1 141 ? -0.577 1.495 30.508 1.00 89.88 141 SER A O 1
ATOM 1100 N N . TRP A 1 142 ? -2.635 2.255 30.997 1.00 92.38 142 TRP A N 1
ATOM 1101 C CA . TRP A 1 142 ? -2.750 3.187 29.875 1.00 92.38 142 TRP A CA 1
ATOM 1102 C C . TRP A 1 142 ? -1.738 4.326 29.972 1.00 92.38 142 TRP A C 1
ATOM 1104 O O . TRP A 1 142 ? -1.019 4.595 29.006 1.00 92.38 142 TRP A O 1
ATOM 1114 N N . ARG A 1 143 ? -1.609 4.946 31.153 1.00 92.19 143 ARG A N 1
ATOM 1115 C CA . ARG A 1 143 ? -0.608 5.995 31.416 1.00 92.19 143 ARG A CA 1
ATOM 1116 C C . ARG A 1 143 ? 0.801 5.503 31.084 1.00 92.19 143 ARG A C 1
ATOM 1118 O O . ARG A 1 143 ? 1.571 6.187 30.402 1.00 92.19 143 ARG A O 1
ATOM 1125 N N . VAL A 1 144 ? 1.135 4.308 31.564 1.00 90.44 144 VAL A N 1
ATOM 1126 C CA . VAL A 1 144 ? 2.433 3.670 31.339 1.00 90.44 144 VAL A CA 1
ATOM 1127 C C . VAL A 1 144 ? 2.626 3.339 29.855 1.00 90.44 144 VAL A C 1
ATOM 1129 O O . VAL A 1 144 ? 3.682 3.645 29.294 1.00 90.44 144 VAL A O 1
ATOM 1132 N N . ALA A 1 145 ? 1.603 2.810 29.182 1.00 90.62 145 ALA A N 1
ATOM 1133 C CA . ALA A 1 145 ? 1.652 2.490 27.759 1.00 90.62 145 ALA A CA 1
ATOM 1134 C C . ALA A 1 145 ? 1.901 3.728 26.876 1.00 90.62 145 ALA A C 1
ATOM 1136 O O . ALA A 1 145 ? 2.748 3.670 25.979 1.00 90.62 145 ALA A O 1
ATOM 1137 N N . PHE A 1 146 ? 1.246 4.864 27.151 1.00 92.75 146 PHE A N 1
ATOM 1138 C CA . PHE A 1 146 ? 1.496 6.121 26.428 1.00 92.75 146 PHE A CA 1
ATOM 1139 C C . PHE A 1 146 ? 2.939 6.597 26.621 1.00 92.75 146 PHE A C 1
ATOM 1141 O O . PHE A 1 146 ? 3.635 6.905 25.648 1.00 92.75 146 PHE A O 1
ATOM 1148 N N . LYS A 1 147 ? 3.429 6.583 27.869 1.00 90.62 147 LYS A N 1
ATOM 1149 C CA . LYS A 1 147 ? 4.811 6.961 28.197 1.00 90.62 147 LYS A CA 1
ATOM 1150 C C . LYS A 1 147 ? 5.825 6.094 27.445 1.00 90.62 147 LYS A C 1
ATOM 1152 O O . LYS A 1 147 ? 6.771 6.632 26.862 1.00 90.62 147 LYS A O 1
ATOM 1157 N N . TYR A 1 148 ? 5.630 4.773 27.424 1.00 91.38 148 TYR A N 1
ATOM 1158 C CA . TYR A 1 148 ? 6.508 3.851 26.698 1.00 91.38 148 TYR A CA 1
ATOM 1159 C C . TYR A 1 148 ? 6.454 4.063 25.184 1.00 91.38 148 TYR A C 1
ATOM 1161 O O . TYR A 1 148 ? 7.508 4.141 24.549 1.00 91.38 148 TYR A O 1
ATOM 1169 N N . LYS A 1 149 ? 5.257 4.207 24.598 1.00 90.88 149 LYS A N 1
ATOM 1170 C CA . LYS A 1 149 ? 5.098 4.436 23.155 1.00 90.88 149 LYS A CA 1
ATOM 1171 C C . LYS A 1 149 ? 5.800 5.724 22.717 1.00 90.88 149 LYS A C 1
ATOM 1173 O O . LYS A 1 149 ? 6.541 5.694 21.736 1.00 90.88 149 LYS A O 1
ATOM 1178 N N . MET A 1 150 ? 5.656 6.812 23.475 1.00 88.56 150 MET A N 1
ATOM 1179 C CA . MET A 1 150 ? 6.359 8.072 23.202 1.00 88.56 150 MET A CA 1
ATOM 1180 C C . MET A 1 150 ? 7.862 7.977 23.392 1.00 88.56 150 MET A C 1
ATOM 1182 O O . MET A 1 150 ? 8.618 8.488 22.568 1.00 88.56 150 MET A O 1
ATOM 1186 N N . GLY A 1 151 ? 8.313 7.275 24.433 1.00 85.44 151 GLY A N 1
ATOM 1187 C CA . GLY A 1 151 ? 9.729 6.967 24.607 1.00 85.44 151 GLY A CA 1
ATOM 1188 C C . GLY A 1 151 ? 10.315 6.232 23.401 1.00 85.44 151 GLY A C 1
ATOM 1189 O O . GLY A 1 151 ? 11.398 6.583 22.944 1.00 85.44 151 GLY A O 1
ATOM 1190 N N . ASN A 1 152 ? 9.592 5.253 22.855 1.00 87.25 152 ASN A N 1
ATOM 1191 C CA . ASN A 1 152 ? 10.029 4.494 21.686 1.00 87.25 152 ASN A CA 1
ATOM 1192 C C . ASN A 1 152 ? 10.015 5.324 20.397 1.00 87.25 152 ASN A C 1
ATOM 1194 O O . ASN A 1 152 ? 10.972 5.242 19.633 1.00 87.25 152 ASN A O 1
ATOM 1198 N N . ILE A 1 153 ? 8.993 6.158 20.178 1.00 86.25 153 ILE A N 1
ATOM 1199 C CA . ILE A 1 153 ? 8.949 7.063 19.018 1.00 86.25 153 ILE A CA 1
ATOM 1200 C C . ILE A 1 153 ? 10.154 8.009 19.041 1.00 86.25 153 ILE A C 1
ATOM 1202 O O . ILE A 1 153 ? 10.895 8.068 18.065 1.00 86.25 153 ILE A O 1
ATOM 1206 N N . ARG A 1 154 ? 10.454 8.640 20.184 1.00 85.44 154 ARG A N 1
ATOM 1207 C CA . ARG A 1 154 ? 11.623 9.528 20.326 1.00 85.44 154 ARG A CA 1
ATOM 1208 C C . ARG A 1 154 ? 12.972 8.841 20.096 1.00 85.44 154 ARG A C 1
ATOM 1210 O O . ARG A 1 154 ? 13.934 9.529 19.777 1.00 85.44 154 ARG A O 1
ATOM 1217 N N . LYS A 1 155 ? 13.079 7.516 20.256 1.00 80.81 155 LYS A N 1
ATOM 1218 C CA . LYS A 1 155 ? 14.300 6.758 19.908 1.00 80.81 155 LYS A CA 1
ATOM 1219 C C . LYS A 1 155 ? 14.466 6.570 18.399 1.00 80.81 155 LYS A C 1
ATOM 1221 O O . LYS A 1 155 ? 15.589 6.408 17.947 1.00 80.81 155 LYS A O 1
ATOM 1226 N N . SER A 1 156 ? 13.364 6.550 17.651 1.00 76.75 156 SER A N 1
ATOM 1227 C CA . SER A 1 156 ? 13.347 6.312 16.203 1.00 76.75 156 SER A CA 1
ATOM 1228 C C . SER A 1 156 ? 13.425 7.592 15.369 1.00 76.75 156 SER A C 1
ATOM 1230 O O . SER A 1 156 ? 13.658 7.501 14.167 1.00 76.75 156 SER A O 1
ATOM 1232 N N . VAL A 1 157 ? 13.162 8.754 15.968 1.00 76.50 157 VAL A N 1
ATOM 1233 C CA . VAL A 1 157 ? 13.252 10.048 15.286 1.00 76.50 157 VAL A CA 1
ATOM 1234 C C . VAL A 1 157 ? 14.710 10.492 15.285 1.00 76.50 157 VAL A C 1
ATOM 1236 O O . VAL A 1 157 ? 15.280 10.736 16.349 1.00 76.50 157 VAL A O 1
ATOM 1239 N N . ASP A 1 158 ? 15.294 10.584 14.098 1.00 61.94 158 ASP A N 1
ATOM 1240 C CA . ASP A 1 158 ? 16.551 11.284 13.852 1.00 61.94 158 ASP A CA 1
ATOM 1241 C C . ASP A 1 158 ? 16.196 12.619 13.177 1.00 61.94 158 ASP A C 1
ATOM 1243 O O . ASP A 1 158 ? 15.327 12.639 12.301 1.00 61.94 158 ASP A O 1
ATOM 1247 N N . ASN A 1 159 ? 16.850 13.716 13.582 1.00 63.53 159 ASN A N 1
ATOM 1248 C CA . ASN A 1 159 ? 16.715 15.077 13.029 1.00 63.53 159 ASN A CA 1
ATOM 1249 C C . ASN A 1 159 ? 15.598 15.999 13.583 1.00 63.53 159 ASN A C 1
ATOM 1251 O O . ASN A 1 159 ? 15.222 16.947 12.895 1.00 63.53 159 ASN A O 1
ATOM 1255 N N . ASP A 1 160 ? 15.082 15.796 14.804 1.00 74.38 160 ASP A N 1
ATOM 1256 C CA . ASP A 1 160 ? 14.252 16.820 15.479 1.00 74.38 160 ASP A CA 1
ATOM 1257 C C . ASP A 1 160 ? 15.083 17.598 16.525 1.00 74.38 160 ASP A C 1
ATOM 1259 O O . ASP A 1 160 ? 15.666 16.969 17.418 1.00 74.38 160 ASP A O 1
ATOM 1263 N N . PRO A 1 161 ? 15.141 18.945 16.461 1.00 72.81 161 PRO A N 1
ATOM 1264 C CA . PRO A 1 161 ? 16.015 19.750 17.316 1.00 72.81 161 PRO A CA 1
ATOM 1265 C C . PRO A 1 161 ? 15.678 19.625 18.809 1.00 72.81 161 PRO A C 1
ATOM 1267 O O . PRO A 1 161 ? 16.588 19.560 19.637 1.00 72.81 161 PRO A O 1
ATOM 1270 N N . ASN A 1 162 ? 14.397 19.493 19.174 1.00 72.31 162 ASN A N 1
ATOM 1271 C CA . ASN A 1 162 ? 13.981 19.361 20.574 1.00 72.31 162 ASN A CA 1
ATOM 1272 C C . ASN A 1 162 ? 14.379 17.994 21.145 1.00 72.31 162 ASN A C 1
ATOM 1274 O O . ASN A 1 162 ? 14.810 17.884 22.299 1.00 72.31 162 ASN A O 1
ATOM 1278 N N . VAL A 1 163 ? 14.269 16.939 20.333 1.00 74.19 163 VAL A N 1
ATOM 1279 C CA . VAL A 1 163 ? 14.691 15.585 20.715 1.00 74.19 163 VAL A CA 1
ATOM 1280 C C . VAL A 1 163 ? 16.217 15.491 20.800 1.00 74.19 163 VAL A C 1
ATOM 1282 O O . VAL A 1 163 ? 16.738 14.868 21.727 1.00 74.19 163 VAL A O 1
ATOM 1285 N N . GLU A 1 164 ? 16.953 16.131 19.890 1.00 75.94 164 GLU A N 1
ATOM 1286 C CA . GLU A 1 164 ? 18.419 16.170 19.917 1.00 75.94 164 GLU A CA 1
ATOM 1287 C C . GLU A 1 164 ? 18.976 16.952 21.106 1.00 75.94 164 GLU A C 1
ATOM 1289 O O . GLU A 1 164 ? 19.904 16.484 21.771 1.00 75.94 164 GLU A O 1
ATOM 1294 N N . GLU A 1 165 ? 18.402 18.111 21.427 1.00 76.31 165 GLU A N 1
ATOM 1295 C CA . GLU A 1 165 ? 18.778 18.870 22.618 1.00 76.31 165 GLU A CA 1
ATOM 1296 C C . GLU A 1 165 ? 18.539 18.077 23.902 1.00 76.31 165 GLU A C 1
ATOM 1298 O O . GLU A 1 165 ? 19.403 18.033 24.779 1.00 76.31 165 GLU A O 1
ATOM 1303 N N . ALA A 1 166 ? 17.391 17.411 24.018 1.00 73.62 166 ALA A N 1
ATOM 1304 C CA . ALA A 1 166 ? 17.091 16.570 25.168 1.00 73.62 166 ALA A CA 1
ATOM 1305 C C . ALA A 1 166 ? 18.010 15.338 25.238 1.00 73.62 166 ALA A C 1
ATOM 1307 O O . ALA A 1 166 ? 18.425 14.952 26.332 1.00 73.62 166 ALA A O 1
ATOM 1308 N N . ARG A 1 167 ? 18.390 14.745 24.094 1.00 78.81 167 ARG A N 1
ATOM 1309 C CA . ARG A 1 167 ? 19.418 13.688 24.026 1.00 78.81 167 ARG A CA 1
ATOM 1310 C C . ARG A 1 167 ? 20.778 14.205 24.503 1.00 78.81 167 ARG A C 1
ATOM 1312 O O . ARG A 1 167 ? 21.456 13.490 25.232 1.00 78.81 167 ARG A O 1
ATOM 1319 N N . LYS A 1 168 ? 21.160 15.439 24.162 1.00 74.75 168 LYS A N 1
ATOM 1320 C CA . LYS A 1 168 ? 22.404 16.069 24.646 1.00 74.75 168 LYS A CA 1
ATOM 1321 C C . LYS A 1 168 ? 22.355 16.384 26.148 1.00 74.75 168 LYS A C 1
ATOM 1323 O O . LYS A 1 168 ? 23.352 16.185 26.833 1.00 74.75 168 LYS A O 1
ATOM 1328 N N . LYS A 1 169 ? 21.206 16.845 26.660 1.00 75.62 169 LYS A N 1
ATOM 1329 C CA . LYS A 1 169 ? 21.005 17.248 28.068 1.00 75.62 169 LYS A CA 1
ATOM 1330 C C . LYS A 1 169 ? 20.854 16.057 29.026 1.00 75.62 169 LYS A C 1
ATOM 1332 O O . LYS A 1 169 ? 21.396 16.089 30.124 1.00 75.62 169 LYS A O 1
ATOM 1337 N N . PHE A 1 170 ? 20.129 15.011 28.622 1.00 71.62 170 PHE A N 1
ATOM 1338 C CA . PHE A 1 170 ? 19.731 13.892 29.496 1.00 71.62 170 PHE A CA 1
ATOM 1339 C C . PHE A 1 170 ? 20.153 12.510 28.984 1.00 71.62 170 PHE A C 1
ATOM 1341 O O . PHE A 1 170 ? 19.901 11.499 29.646 1.00 71.62 170 PHE A O 1
ATOM 1348 N N . GLY A 1 171 ? 20.771 12.427 27.805 1.00 65.44 171 GLY A N 1
ATOM 1349 C CA . GLY A 1 171 ? 21.352 11.184 27.320 1.00 65.44 171 GLY A CA 1
ATOM 1350 C C . GLY A 1 171 ? 22.460 10.743 28.266 1.00 65.44 171 GLY A C 1
ATOM 1351 O O . GLY A 1 171 ? 23.406 11.484 28.526 1.00 65.44 171 GLY A O 1
ATOM 1352 N N . ARG A 1 172 ? 22.358 9.522 28.796 1.00 57.72 172 ARG A N 1
ATOM 1353 C CA . ARG A 1 172 ? 23.481 8.922 29.517 1.00 57.72 172 ARG A CA 1
ATOM 1354 C C . ARG A 1 172 ? 24.669 8.884 28.551 1.00 57.72 172 ARG A C 1
ATOM 1356 O O . ARG A 1 172 ? 24.538 8.294 27.479 1.00 57.72 172 ARG A O 1
ATOM 1363 N N . LYS A 1 173 ? 25.818 9.453 28.940 1.00 49.69 173 LYS A N 1
ATOM 1364 C CA . LYS A 1 173 ? 27.131 9.153 28.336 1.00 49.69 173 LYS A CA 1
ATOM 1365 C C . LYS A 1 173 ? 27.488 7.690 28.640 1.00 49.69 173 LYS A C 1
ATOM 1367 O O . LYS A 1 173 ? 28.412 7.402 29.386 1.00 49.69 173 LYS A O 1
ATOM 1372 N N . GLY A 1 174 ? 26.686 6.748 28.156 1.00 42.12 174 GLY A N 1
ATOM 1373 C CA . GLY A 1 174 ? 27.084 5.353 28.082 1.00 42.12 174 GLY A CA 1
ATOM 1374 C C . GLY A 1 174 ? 28.072 5.246 26.937 1.00 42.12 174 GLY A C 1
ATOM 1375 O O . GLY A 1 174 ? 27.805 5.833 25.892 1.00 42.12 174 GLY A O 1
ATOM 1376 N N . ASN A 1 175 ? 29.194 4.556 27.159 1.00 38.97 175 ASN A N 1
ATOM 1377 C CA . ASN A 1 175 ? 30.213 4.239 26.159 1.00 38.97 175 ASN A CA 1
ATOM 1378 C C . ASN A 1 175 ? 29.576 3.931 24.797 1.00 38.97 175 ASN A C 1
ATOM 1380 O O . ASN A 1 175 ? 29.228 2.791 24.492 1.00 38.97 175 ASN A O 1
ATOM 1384 N N . PHE A 1 176 ? 29.462 4.959 23.961 1.00 41.25 176 PHE A N 1
ATOM 1385 C CA . PHE A 1 176 ? 29.362 4.803 22.528 1.00 41.25 176 PHE A CA 1
ATOM 1386 C C . PHE A 1 176 ? 30.787 4.464 22.102 1.00 41.25 176 PHE A C 1
ATOM 1388 O O . PHE A 1 176 ? 31.541 5.315 21.641 1.00 41.25 176 PHE A O 1
ATOM 1395 N N . GLN A 1 177 ? 31.186 3.208 22.330 1.00 41.25 177 GLN A N 1
ATOM 1396 C CA . GLN A 1 177 ? 32.138 2.611 21.416 1.00 41.25 177 GLN A CA 1
ATOM 1397 C C . GLN A 1 177 ? 31.476 2.686 20.050 1.00 41.25 177 GLN A C 1
ATOM 1399 O O . GLN A 1 177 ? 30.479 2.018 19.778 1.00 41.25 177 GLN A O 1
ATOM 1404 N N . ASP A 1 178 ? 31.979 3.651 19.301 1.00 41.03 178 ASP A N 1
ATOM 1405 C CA . ASP A 1 178 ? 31.961 3.809 17.868 1.00 41.03 178 ASP A CA 1
ATOM 1406 C C . ASP A 1 178 ? 31.265 2.663 17.113 1.00 41.03 178 ASP A C 1
ATOM 1408 O O . ASP A 1 178 ? 31.875 1.730 16.599 1.00 41.03 178 ASP A O 1
ATOM 1412 N N . LYS A 1 179 ? 29.932 2.733 17.047 1.00 42.72 179 LYS A N 1
ATOM 1413 C CA . LYS A 1 179 ? 29.137 2.016 16.045 1.00 42.72 179 LYS A CA 1
ATOM 1414 C C . LYS A 1 179 ? 28.847 2.937 14.860 1.00 42.72 179 LYS A C 1
ATOM 1416 O O . LYS A 1 179 ? 27.761 2.887 14.289 1.00 42.72 179 LYS A O 1
ATOM 1421 N N . SER A 1 180 ? 29.829 3.744 14.452 1.00 40.06 180 SER A N 1
ATOM 1422 C CA . SER A 1 180 ? 29.823 4.429 13.152 1.00 40.06 180 SER A CA 1
ATOM 1423 C C . SER A 1 180 ? 29.923 3.461 11.955 1.00 40.06 180 SER A C 1
ATOM 1425 O O . SER A 1 180 ? 29.825 3.884 10.806 1.00 40.06 180 SER A O 1
ATOM 1427 N N . GLY A 1 181 ? 30.030 2.147 12.193 1.00 39.84 181 GLY A N 1
ATOM 1428 C CA . GLY A 1 181 ? 30.139 1.116 11.156 1.00 39.84 181 GLY A CA 1
ATOM 1429 C C . GLY A 1 181 ? 28.845 0.436 10.691 1.00 39.84 181 GLY A C 1
ATOM 1430 O O . GLY A 1 181 ? 28.917 -0.427 9.824 1.00 39.84 181 GLY A O 1
ATOM 1431 N N . LEU A 1 182 ? 27.661 0.780 11.209 1.00 42.00 182 LEU A N 1
ATOM 1432 C CA . LEU A 1 182 ? 26.396 0.226 10.698 1.00 42.00 182 LEU A CA 1
ATOM 1433 C C . LEU A 1 182 ? 25.499 1.342 10.173 1.00 42.00 182 LEU A C 1
ATOM 1435 O O . LEU A 1 182 ? 24.347 1.504 10.577 1.00 42.00 182 LEU A O 1
ATOM 1439 N N . LYS A 1 183 ? 26.014 2.067 9.172 1.00 42.25 183 LYS A N 1
ATOM 1440 C CA . LYS A 1 183 ? 25.137 2.529 8.095 1.00 42.25 183 LYS A CA 1
ATOM 1441 C C . LYS A 1 183 ? 24.320 1.305 7.694 1.00 42.25 183 LYS A C 1
ATOM 1443 O O . LYS A 1 183 ? 24.901 0.300 7.286 1.00 42.25 183 LYS A O 1
ATOM 1448 N N . LYS A 1 184 ? 22.992 1.364 7.835 1.00 41.41 184 LYS A N 1
ATOM 1449 C CA . LYS A 1 184 ? 22.112 0.498 7.052 1.00 41.41 184 LYS A CA 1
ATOM 1450 C C . LYS A 1 184 ? 22.566 0.709 5.616 1.00 41.41 184 LYS A C 1
ATOM 1452 O O . LYS A 1 184 ? 22.266 1.744 5.027 1.00 41.41 184 LYS A O 1
ATOM 1457 N N . GLN A 1 185 ? 23.385 -0.209 5.107 1.00 37.34 185 GLN A N 1
ATOM 1458 C CA . GLN A 1 185 ? 23.670 -0.289 3.694 1.00 37.34 185 GLN A CA 1
ATOM 1459 C C . GLN A 1 185 ? 22.291 -0.400 3.067 1.00 37.34 185 GLN A C 1
ATOM 1461 O O . GLN A 1 185 ? 21.610 -1.420 3.186 1.00 37.34 185 GLN A O 1
ATOM 1466 N N . CYS A 1 186 ? 21.858 0.694 2.444 1.00 34.12 186 CYS A N 1
ATOM 1467 C CA . CYS A 1 186 ? 21.031 0.596 1.267 1.00 34.12 186 CYS A CA 1
ATOM 1468 C C . CYS A 1 186 ? 21.700 -0.517 0.455 1.00 34.12 186 CYS A C 1
ATOM 1470 O O . CYS A 1 186 ? 22.871 -0.373 0.093 1.00 34.12 186 CYS A O 1
ATOM 1472 N N . ARG A 1 187 ? 21.045 -1.676 0.322 1.00 38.41 187 ARG A N 1
ATOM 1473 C CA . ARG A 1 187 ? 21.511 -2.735 -0.570 1.00 38.41 187 ARG A CA 1
ATOM 1474 C C . ARG A 1 187 ? 21.432 -2.144 -1.970 1.00 38.41 187 ARG A C 1
ATOM 1476 O O . ARG A 1 187 ? 20.430 -2.296 -2.656 1.00 38.41 187 ARG A O 1
ATOM 1483 N N . VAL A 1 188 ? 22.467 -1.410 -2.354 1.00 42.34 188 VAL A N 1
ATOM 1484 C CA . VAL A 1 188 ? 22.804 -1.199 -3.748 1.00 42.34 188 VAL A CA 1
ATOM 1485 C C . VAL A 1 188 ? 23.135 -2.600 -4.243 1.00 42.34 188 VAL A C 1
ATOM 1487 O O . VAL A 1 188 ? 24.006 -3.244 -3.647 1.00 42.34 188 VAL A O 1
ATOM 1490 N N . PRO A 1 189 ? 22.397 -3.144 -5.222 1.00 44.16 189 PRO A N 1
ATOM 1491 C CA . PRO A 1 189 ? 22.779 -4.405 -5.816 1.00 44.16 189 PRO A CA 1
ATOM 1492 C C . PRO A 1 189 ? 24.217 -4.264 -6.300 1.00 44.16 189 PRO A C 1
ATOM 1494 O O . PRO A 1 189 ? 24.546 -3.351 -7.057 1.00 44.16 189 PRO A O 1
ATOM 1497 N N . ARG A 1 190 ? 25.074 -5.134 -5.772 1.00 43.03 190 ARG A N 1
ATOM 1498 C CA . ARG A 1 190 ? 26.418 -5.360 -6.274 1.00 43.03 190 ARG A CA 1
ATOM 1499 C C . ARG A 1 190 ? 26.253 -5.986 -7.651 1.00 43.03 190 ARG A C 1
ATOM 1501 O O . ARG A 1 190 ? 26.168 -7.207 -7.761 1.00 43.03 190 ARG A O 1
ATOM 1508 N N . ASP A 1 191 ? 26.113 -5.142 -8.662 1.00 42.03 191 ASP A N 1
ATOM 1509 C CA . ASP A 1 191 ? 26.141 -5.595 -10.039 1.00 42.03 191 ASP A CA 1
ATOM 1510 C C . ASP A 1 191 ? 27.571 -6.043 -10.331 1.00 42.03 191 ASP A C 1
ATOM 1512 O O . ASP A 1 191 ? 28.530 -5.289 -10.159 1.00 42.03 191 ASP A O 1
ATOM 1516 N N . THR A 1 192 ? 27.711 -7.329 -10.618 1.00 41.44 192 THR A N 1
ATOM 1517 C CA . THR A 1 192 ? 28.991 -7.975 -10.882 1.00 41.44 192 THR A CA 1
ATOM 1518 C C . THR A 1 192 ? 28.912 -8.480 -12.307 1.00 41.44 192 THR A C 1
ATOM 1520 O O . THR A 1 192 ? 28.462 -9.596 -12.525 1.00 41.44 192 THR A O 1
ATOM 1523 N N . LEU A 1 193 ? 29.294 -7.635 -13.259 1.00 42.69 193 LEU A N 1
ATOM 1524 C CA . LEU A 1 193 ? 30.155 -7.984 -1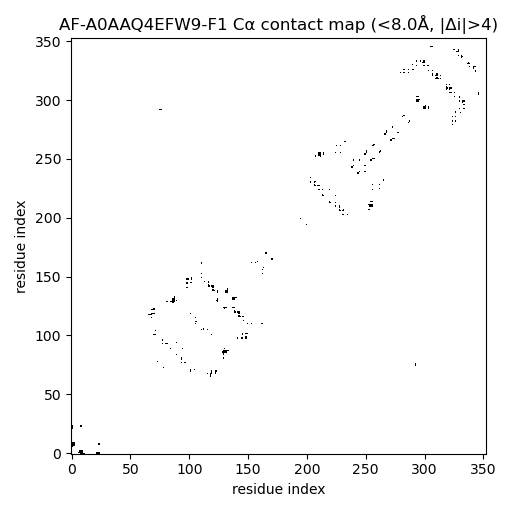4.386 1.00 42.69 193 LEU A CA 1
ATOM 1525 C C . LEU A 1 193 ? 30.413 -6.693 -15.169 1.00 42.69 193 LEU A C 1
ATOM 1527 O O . LEU A 1 193 ? 29.495 -6.124 -15.756 1.00 42.69 193 LEU A O 1
ATOM 1531 N N . GLU A 1 194 ? 31.663 -6.241 -15.191 1.00 41.34 194 GLU A N 1
ATOM 1532 C CA . GLU A 1 194 ? 32.144 -5.290 -16.193 1.00 41.34 194 GLU A CA 1
ATOM 1533 C C . GLU A 1 194 ? 32.143 -6.007 -17.550 1.00 41.34 194 GLU A C 1
ATOM 1535 O O . GLU A 1 194 ? 33.151 -6.526 -18.017 1.00 41.34 194 GLU A O 1
ATOM 1540 N N . THR A 1 195 ? 30.955 -6.102 -18.142 1.00 41.81 195 THR A N 1
ATOM 15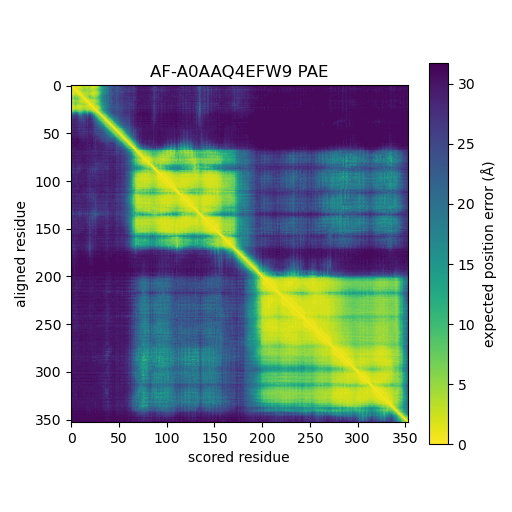41 C CA . THR A 1 195 ? 30.787 -6.295 -19.581 1.00 41.81 195 THR A CA 1
ATOM 1542 C C . THR A 1 195 ? 31.082 -4.938 -20.209 1.00 41.81 195 THR A C 1
ATOM 1544 O O . THR A 1 195 ? 30.660 -3.910 -19.670 1.00 41.81 195 THR A O 1
ATOM 1547 N N . THR A 1 196 ? 31.869 -4.905 -21.282 1.00 45.81 196 THR A N 1
ATOM 1548 C CA . THR A 1 196 ? 32.264 -3.653 -21.939 1.00 45.81 196 THR A CA 1
ATOM 1549 C C . THR A 1 196 ? 31.012 -2.818 -22.242 1.00 45.81 196 THR A C 1
ATOM 1551 O O . THR A 1 196 ? 29.986 -3.338 -22.676 1.00 45.81 196 THR A O 1
ATOM 1554 N N . VAL A 1 197 ? 31.057 -1.516 -21.942 1.00 53.97 197 VAL A N 1
ATOM 1555 C CA . VAL A 1 197 ? 29.883 -0.616 -21.997 1.00 53.97 197 VAL A CA 1
ATOM 1556 C C . VAL A 1 197 ? 29.186 -0.662 -23.368 1.00 53.97 197 VAL A C 1
ATOM 1558 O O . VAL A 1 197 ? 27.965 -0.567 -23.447 1.00 53.97 197 VAL A O 1
ATOM 1561 N N . GLU A 1 198 ? 29.954 -0.895 -24.433 1.00 52.34 198 GLU A N 1
ATOM 1562 C CA . GLU A 1 198 ? 29.465 -1.015 -25.810 1.00 52.34 198 GLU A CA 1
ATOM 1563 C C . GLU A 1 198 ? 28.668 -2.307 -26.067 1.00 52.34 198 GLU A C 1
ATOM 1565 O O . GLU A 1 198 ? 27.654 -2.273 -26.768 1.00 52.34 198 GLU A O 1
ATOM 1570 N N . GLU A 1 199 ? 29.058 -3.436 -25.464 1.00 53.94 199 GLU A N 1
ATOM 1571 C CA . GLU A 1 199 ? 28.311 -4.698 -25.566 1.00 53.94 199 GLU A CA 1
ATOM 1572 C C . GLU A 1 199 ? 26.950 -4.596 -24.859 1.00 53.94 199 GLU A C 1
ATOM 1574 O O . GLU A 1 199 ? 25.948 -5.121 -25.349 1.00 53.94 199 GLU A O 1
ATOM 1579 N N . VAL A 1 200 ? 26.877 -3.856 -23.746 1.00 65.38 200 VAL A N 1
ATOM 1580 C CA . VAL A 1 200 ? 25.631 -3.651 -22.990 1.00 65.38 200 VAL A CA 1
ATOM 1581 C C . VAL A 1 200 ? 24.648 -2.760 -23.757 1.00 65.38 200 VAL A C 1
ATOM 1583 O O . VAL A 1 200 ? 23.456 -3.072 -23.813 1.00 65.38 200 VAL A O 1
ATOM 1586 N N . ASP A 1 201 ? 25.125 -1.689 -24.394 1.00 76.12 201 ASP A N 1
ATOM 1587 C CA . ASP A 1 201 ? 24.261 -0.785 -25.164 1.00 76.12 201 ASP A CA 1
ATOM 1588 C C . ASP A 1 201 ? 23.709 -1.456 -26.435 1.00 76.12 201 ASP A C 1
ATOM 1590 O O . ASP A 1 201 ? 22.523 -1.301 -26.745 1.00 76.12 201 ASP A O 1
ATOM 1594 N N . GLY A 1 202 ? 24.513 -2.280 -27.120 1.00 83.75 202 GLY A N 1
ATOM 1595 C CA . GLY A 1 202 ? 24.055 -3.076 -28.265 1.00 83.75 202 GLY A CA 1
ATOM 1596 C C . GLY A 1 202 ? 22.974 -4.098 -27.893 1.00 83.75 202 GLY A C 1
ATOM 1597 O O . GLY A 1 202 ? 21.965 -4.229 -28.592 1.00 83.75 202 GLY A O 1
ATOM 1598 N N . VAL A 1 203 ? 23.131 -4.778 -26.752 1.00 89.06 203 VAL A N 1
ATOM 1599 C CA . VAL A 1 203 ? 22.135 -5.731 -26.229 1.00 89.06 203 VAL A CA 1
ATOM 1600 C C . VAL A 1 203 ? 20.830 -5.024 -25.857 1.00 89.06 203 VAL A C 1
ATOM 1602 O O . VAL A 1 203 ? 19.742 -5.502 -26.191 1.00 89.06 203 VAL A O 1
ATOM 1605 N N . VAL A 1 204 ? 20.911 -3.864 -25.201 1.00 91.31 204 VAL A N 1
ATOM 1606 C CA . VAL A 1 204 ? 19.729 -3.067 -24.838 1.00 91.31 204 VAL A CA 1
ATOM 1607 C C . VAL A 1 204 ? 18.984 -2.602 -26.088 1.00 91.31 204 VAL A C 1
ATOM 1609 O O . VAL A 1 204 ? 17.760 -2.740 -26.137 1.00 91.3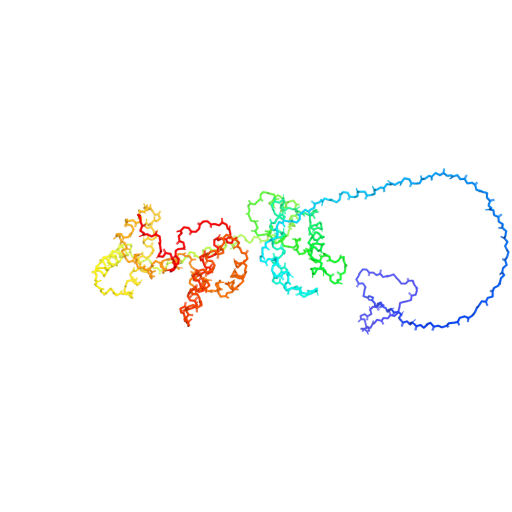1 204 VAL A O 1
ATOM 1612 N N . ALA A 1 205 ? 19.695 -2.103 -27.103 1.00 92.81 205 ALA A N 1
ATOM 1613 C CA . ALA A 1 205 ? 19.098 -1.694 -28.372 1.00 92.81 205 ALA A CA 1
ATOM 1614 C C . ALA A 1 205 ? 18.395 -2.867 -29.076 1.00 92.81 205 ALA A C 1
ATOM 1616 O O . ALA A 1 205 ? 17.243 -2.734 -29.483 1.00 92.81 205 ALA A O 1
ATOM 1617 N N . ALA A 1 206 ? 19.024 -4.047 -29.116 1.00 94.62 206 ALA A N 1
ATOM 1618 C CA . ALA A 1 206 ? 18.423 -5.244 -29.702 1.00 94.62 206 ALA A CA 1
ATOM 1619 C C . ALA A 1 206 ? 17.118 -5.660 -28.996 1.00 94.62 206 ALA A C 1
ATOM 1621 O O . ALA A 1 206 ? 16.140 -6.019 -29.656 1.00 94.62 206 ALA A O 1
ATOM 1622 N N . HIS A 1 207 ? 17.065 -5.579 -27.662 1.00 95.62 207 HIS A N 1
ATOM 1623 C CA . HIS A 1 207 ? 15.838 -5.851 -26.906 1.00 95.62 207 HIS A CA 1
ATOM 1624 C C . HIS A 1 207 ? 14.753 -4.789 -27.127 1.00 95.62 207 HIS A C 1
ATOM 1626 O O . HIS A 1 207 ? 13.573 -5.138 -27.194 1.00 95.62 207 HIS A O 1
ATOM 1632 N N . VAL A 1 208 ? 15.124 -3.513 -27.259 1.00 95.06 208 VAL A N 1
ATOM 1633 C CA . VAL A 1 208 ? 14.188 -2.428 -27.604 1.00 95.06 208 VAL A CA 1
ATOM 1634 C C . VAL A 1 208 ? 13.575 -2.659 -28.986 1.00 95.06 208 VAL A C 1
ATOM 1636 O O . VAL A 1 208 ? 12.349 -2.666 -29.118 1.00 95.06 208 VAL A O 1
ATOM 1639 N N . ASP A 1 209 ? 14.402 -2.960 -29.986 1.00 95.00 209 ASP A N 1
ATOM 1640 C CA . ASP A 1 209 ? 13.948 -3.271 -31.343 1.00 95.00 209 ASP A CA 1
ATOM 1641 C C . ASP A 1 209 ? 13.064 -4.519 -31.383 1.00 95.00 209 ASP A C 1
ATOM 1643 O O . ASP A 1 209 ? 12.058 -4.559 -32.099 1.00 95.00 209 ASP A O 1
ATOM 1647 N N . PHE A 1 210 ? 13.421 -5.545 -30.605 1.00 96.19 210 PHE A N 1
ATOM 1648 C CA . PHE A 1 210 ? 12.593 -6.732 -30.441 1.00 96.19 210 PHE A CA 1
ATOM 1649 C C . PHE A 1 210 ? 11.212 -6.365 -29.888 1.00 96.19 210 PHE A C 1
ATOM 1651 O O . PHE A 1 210 ? 10.211 -6.745 -30.492 1.00 96.19 210 PHE A O 1
ATOM 1658 N N . MET A 1 211 ? 11.134 -5.588 -28.800 1.00 95.62 211 MET A N 1
ATOM 1659 C CA . MET A 1 211 ? 9.854 -5.166 -28.217 1.00 95.62 211 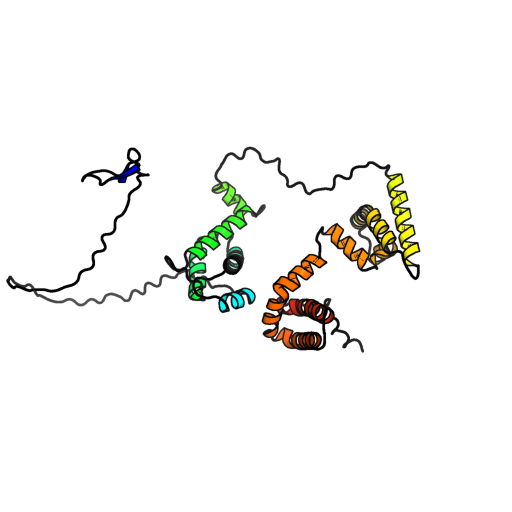MET A CA 1
ATOM 1660 C C . MET A 1 211 ? 9.006 -4.377 -29.220 1.00 95.62 211 MET A C 1
ATOM 1662 O O . MET A 1 211 ? 7.811 -4.640 -29.345 1.00 95.62 211 MET A O 1
ATOM 1666 N N . ALA A 1 212 ? 9.615 -3.462 -29.979 1.00 94.56 212 ALA A N 1
ATOM 1667 C CA . ALA A 1 212 ? 8.919 -2.671 -30.993 1.00 94.56 212 ALA A CA 1
ATOM 1668 C C . ALA A 1 212 ? 8.352 -3.517 -32.146 1.00 94.56 212 ALA A C 1
ATOM 1670 O O . ALA A 1 212 ? 7.298 -3.187 -32.695 1.00 94.56 212 ALA A O 1
ATOM 1671 N N . LYS A 1 213 ? 9.029 -4.608 -32.524 1.00 94.31 213 LYS A N 1
ATOM 1672 C CA . LYS A 1 213 ? 8.541 -5.562 -33.534 1.00 94.31 213 LYS A CA 1
ATOM 1673 C C . LYS A 1 213 ? 7.473 -6.490 -32.961 1.00 94.31 213 LYS A C 1
ATOM 1675 O O . LYS A 1 213 ? 6.443 -6.698 -33.596 1.00 94.31 213 LYS A O 1
ATOM 1680 N N . GLU A 1 214 ? 7.704 -7.024 -31.766 1.00 95.00 214 GLU A N 1
ATOM 1681 C CA . GLU A 1 214 ? 6.831 -8.012 -31.135 1.00 95.00 214 GLU A CA 1
ATOM 1682 C C . GLU A 1 214 ? 5.467 -7.410 -30.773 1.00 95.00 214 GLU A C 1
ATOM 1684 O O . GLU A 1 214 ? 4.440 -8.028 -31.037 1.00 95.00 214 GLU A O 1
ATOM 1689 N N . MET A 1 215 ? 5.438 -6.161 -30.293 1.00 94.25 215 MET A N 1
ATOM 1690 C CA . MET A 1 215 ? 4.201 -5.434 -29.967 1.00 94.25 215 MET A CA 1
ATOM 1691 C C . MET A 1 215 ? 3.309 -5.122 -31.179 1.00 94.25 215 MET A C 1
ATOM 1693 O O . MET A 1 215 ? 2.147 -4.771 -31.002 1.00 94.25 215 MET A O 1
ATOM 1697 N N . LYS A 1 216 ? 3.819 -5.258 -32.410 1.00 92.75 216 LYS A N 1
ATOM 1698 C CA . LYS A 1 216 ? 3.033 -5.088 -33.647 1.00 92.75 216 LYS A CA 1
ATOM 1699 C C . LYS A 1 216 ? 2.372 -6.386 -34.115 1.00 92.75 216 LYS A C 1
ATOM 1701 O O . LYS A 1 216 ? 1.609 -6.372 -35.079 1.00 92.75 216 LYS A O 1
ATOM 1706 N N . ARG A 1 217 ? 2.688 -7.523 -33.489 1.00 93.12 217 ARG A N 1
ATOM 1707 C CA . ARG A 1 217 ? 2.145 -8.833 -33.865 1.00 93.12 217 ARG A CA 1
ATOM 1708 C C . ARG A 1 217 ? 0.756 -9.006 -33.262 1.00 93.12 217 ARG A C 1
ATOM 1710 O O . ARG A 1 217 ? 0.510 -8.582 -32.141 1.00 93.12 217 ARG A O 1
ATOM 1717 N N . CYS A 1 218 ? -0.131 -9.707 -33.969 1.00 84.50 218 CYS A N 1
ATOM 1718 C CA . CYS A 1 218 ? -1.472 -10.010 -33.455 1.00 84.50 218 CYS A CA 1
ATOM 1719 C C . CYS A 1 218 ? -1.438 -10.863 -32.175 1.00 84.50 218 CYS A C 1
ATOM 1721 O O . CYS A 1 218 ? -2.302 -10.709 -31.324 1.00 84.50 218 CYS A O 1
ATOM 1723 N N . ASN A 1 219 ? -0.432 -11.736 -32.044 1.00 88.25 219 ASN A N 1
ATOM 1724 C CA . ASN A 1 219 ? -0.217 -12.603 -30.885 1.00 88.25 219 ASN A CA 1
ATOM 1725 C C . ASN A 1 219 ? 1.238 -12.452 -30.400 1.00 88.25 219 ASN A C 1
ATOM 1727 O O . ASN A 1 219 ? 2.105 -13.194 -30.874 1.00 88.25 219 ASN A O 1
ATOM 1731 N N . PRO A 1 220 ? 1.533 -11.472 -29.529 1.00 90.19 220 PRO A N 1
ATOM 1732 C CA . PRO A 1 220 ? 2.880 -11.245 -29.016 1.00 90.19 220 PRO A CA 1
ATOM 1733 C C . PRO A 1 220 ? 3.310 -12.325 -28.011 1.00 90.19 220 PRO A C 1
ATOM 1735 O O . PRO A 1 220 ? 2.529 -12.773 -27.170 1.00 90.19 220 PRO A O 1
ATOM 1738 N N . ASP A 1 221 ? 4.583 -12.713 -28.058 1.00 92.94 221 ASP A N 1
ATOM 1739 C CA . ASP A 1 221 ? 5.207 -13.610 -27.085 1.00 92.94 221 ASP A CA 1
ATOM 1740 C C . ASP A 1 221 ? 5.476 -12.871 -25.763 1.00 92.94 221 ASP A C 1
ATOM 1742 O O . ASP A 1 221 ? 6.508 -12.220 -25.563 1.00 92.94 221 ASP A O 1
ATOM 1746 N N . ILE A 1 222 ? 4.524 -12.991 -24.835 1.00 92.69 222 ILE A N 1
ATOM 1747 C CA . ILE A 1 222 ? 4.563 -12.330 -23.524 1.00 92.69 222 ILE A CA 1
ATOM 1748 C C . ILE A 1 222 ? 5.800 -12.729 -22.707 1.00 92.69 222 ILE A C 1
ATOM 1750 O O . ILE A 1 222 ? 6.338 -11.906 -21.964 1.00 92.69 222 ILE A O 1
ATOM 1754 N N . GLN A 1 223 ? 6.291 -13.965 -22.839 1.00 93.25 223 GLN A N 1
ATOM 1755 C CA . GLN A 1 223 ? 7.458 -14.414 -22.075 1.00 93.25 223 GLN A CA 1
ATOM 1756 C C . GLN A 1 223 ? 8.737 -13.751 -22.586 1.00 93.25 223 GLN A C 1
ATOM 1758 O O . GLN A 1 223 ? 9.548 -13.274 -21.791 1.00 93.25 223 GLN A O 1
ATOM 1763 N N . LYS A 1 224 ? 8.901 -13.634 -23.906 1.00 93.94 224 LYS A N 1
ATOM 1764 C CA . LYS A 1 224 ? 10.048 -12.911 -24.479 1.00 93.94 224 LYS A CA 1
ATOM 1765 C C . LYS A 1 224 ? 9.982 -11.409 -24.229 1.00 93.94 224 LYS A C 1
ATOM 1767 O O . LYS A 1 224 ? 11.024 -10.783 -24.009 1.00 93.94 224 LYS A O 1
ATOM 1772 N N . LEU A 1 225 ? 8.780 -10.831 -24.223 1.00 94.81 225 LEU A N 1
ATOM 1773 C CA . LEU A 1 225 ? 8.578 -9.440 -23.814 1.00 94.81 225 LEU A CA 1
ATOM 1774 C C . LEU A 1 225 ? 8.995 -9.227 -22.361 1.00 94.81 225 LEU A C 1
ATOM 1776 O O . LEU A 1 225 ? 9.736 -8.290 -22.089 1.00 94.81 225 LEU A O 1
ATOM 1780 N N . LYS A 1 226 ? 8.616 -10.132 -21.453 1.00 93.94 226 LYS A N 1
ATOM 1781 C CA . LYS A 1 226 ? 9.043 -10.095 -20.050 1.00 93.94 226 LYS A CA 1
ATOM 1782 C C . LYS A 1 226 ? 10.564 -10.111 -19.908 1.00 93.94 226 LYS A C 1
ATOM 1784 O O . LYS A 1 226 ? 11.111 -9.261 -19.211 1.00 93.94 226 LYS A O 1
ATOM 1789 N N . VAL A 1 227 ? 11.246 -11.028 -20.596 1.00 94.12 227 VAL A N 1
ATOM 1790 C CA . VAL A 1 227 ? 12.718 -11.089 -20.588 1.00 94.12 227 VAL A CA 1
ATOM 1791 C C . VAL A 1 227 ? 13.311 -9.775 -21.101 1.00 94.12 227 VAL A C 1
ATOM 1793 O O . VAL A 1 227 ? 14.161 -9.187 -20.444 1.00 94.12 227 VAL A O 1
ATOM 1796 N N . SER A 1 228 ? 12.809 -9.256 -22.223 1.00 94.44 228 SER A N 1
ATOM 1797 C CA . SER A 1 228 ? 13.304 -7.999 -22.805 1.00 94.44 228 SER A CA 1
ATOM 1798 C C . SER A 1 228 ? 13.048 -6.789 -21.901 1.00 94.44 228 SER A C 1
ATOM 1800 O O . SER A 1 228 ? 13.913 -5.924 -21.749 1.00 94.44 228 SER A O 1
ATOM 1802 N N . MET A 1 229 ? 11.890 -6.740 -21.243 1.00 94.56 229 MET A N 1
ATOM 1803 C CA . MET A 1 229 ? 11.542 -5.712 -20.264 1.00 94.56 229 MET A CA 1
ATOM 1804 C C . MET A 1 229 ? 12.451 -5.755 -19.037 1.00 94.56 229 MET A C 1
ATOM 1806 O O . MET A 1 229 ? 12.858 -4.694 -18.566 1.00 94.56 229 MET A O 1
ATOM 1810 N N . GLN A 1 230 ? 12.805 -6.949 -18.554 1.00 93.00 230 GLN A N 1
ATOM 1811 C CA . GLN A 1 230 ? 13.726 -7.138 -17.432 1.00 93.00 230 GLN A CA 1
ATOM 1812 C C . GLN A 1 230 ? 15.161 -6.750 -17.799 1.00 93.00 230 GLN A C 1
ATOM 1814 O O . GLN A 1 230 ? 15.781 -5.979 -17.069 1.00 93.00 230 GLN A O 1
ATOM 1819 N N . THR A 1 231 ? 15.667 -7.208 -18.949 1.00 93.25 231 THR A N 1
ATOM 1820 C CA . THR A 1 231 ? 17.019 -6.869 -19.424 1.00 93.25 231 THR A CA 1
ATOM 1821 C C . THR A 1 231 ? 17.191 -5.362 -19.605 1.00 93.25 231 THR A C 1
ATOM 1823 O O . THR A 1 231 ? 18.215 -4.794 -19.238 1.00 93.25 231 THR A O 1
ATOM 1826 N N . THR A 1 232 ? 16.171 -4.682 -20.134 1.00 94.56 232 THR A N 1
ATOM 1827 C CA . THR A 1 232 ? 16.234 -3.236 -20.399 1.00 94.56 232 THR A CA 1
ATOM 1828 C C . THR A 1 232 ? 15.967 -2.359 -19.175 1.00 94.56 232 THR A C 1
ATOM 1830 O O . THR A 1 232 ? 16.164 -1.146 -19.257 1.00 94.56 232 THR A O 1
ATOM 1833 N N . LEU A 1 233 ? 15.554 -2.925 -18.034 1.00 92.88 233 LEU A N 1
ATOM 1834 C CA . LEU A 1 233 ? 15.138 -2.169 -16.849 1.00 92.88 233 LEU A CA 1
ATOM 1835 C C . LEU A 1 233 ? 16.219 -1.211 -16.312 1.00 92.88 233 LEU A C 1
ATOM 1837 O O . LEU A 1 233 ? 15.892 -0.040 -16.086 1.00 92.88 233 LEU A O 1
ATOM 1841 N N . PRO A 1 234 ? 17.493 -1.612 -16.110 1.00 91.94 234 PRO A N 1
ATOM 1842 C CA . PRO A 1 234 ? 18.510 -0.705 -15.573 1.00 91.94 234 PRO A CA 1
ATOM 1843 C C . PRO A 1 234 ? 18.751 0.501 -16.488 1.00 91.94 234 PRO A C 1
ATOM 1845 O O . PRO A 1 234 ? 18.720 1.647 -16.028 1.00 91.94 234 PRO A O 1
ATOM 1848 N N . SER A 1 235 ? 18.910 0.249 -17.790 1.00 92.81 235 SER A N 1
ATOM 1849 C CA . SER A 1 235 ? 19.141 1.283 -18.804 1.00 92.81 235 SER A CA 1
ATOM 1850 C C . SER A 1 235 ? 17.927 2.189 -18.976 1.00 92.81 235 SER A C 1
ATOM 1852 O O . SER A 1 235 ? 18.077 3.411 -19.002 1.00 92.81 235 SER A O 1
ATOM 1854 N N . ARG A 1 236 ? 16.714 1.619 -18.990 1.00 93.75 236 ARG A N 1
ATOM 1855 C CA . ARG A 1 236 ? 15.458 2.376 -19.021 1.00 93.75 236 ARG A CA 1
ATOM 1856 C C . ARG A 1 236 ? 15.344 3.305 -17.814 1.00 93.75 236 ARG A C 1
ATOM 1858 O O . ARG A 1 236 ? 15.093 4.491 -17.996 1.00 93.75 236 ARG A O 1
ATOM 1865 N N . ARG A 1 237 ? 15.586 2.823 -16.588 1.00 93.19 237 ARG A N 1
ATOM 1866 C CA . ARG A 1 237 ? 15.517 3.667 -15.377 1.00 93.19 237 ARG A CA 1
ATOM 1867 C C . ARG A 1 237 ? 16.585 4.754 -15.351 1.00 93.19 237 ARG A C 1
ATOM 1869 O O . ARG A 1 237 ? 16.296 5.873 -14.931 1.00 93.19 237 ARG A O 1
ATOM 1876 N N . LYS A 1 238 ? 17.803 4.443 -15.801 1.00 93.00 238 LYS A N 1
ATOM 1877 C CA . LYS A 1 238 ? 18.875 5.435 -15.950 1.00 93.00 238 LYS A CA 1
ATOM 1878 C C . LYS A 1 238 ? 18.457 6.532 -16.932 1.00 93.00 238 LYS A C 1
ATOM 1880 O O . LYS A 1 238 ? 18.572 7.705 -16.594 1.00 93.00 238 LYS A O 1
ATOM 1885 N N . TRP A 1 239 ? 17.915 6.153 -18.088 1.00 94.38 239 TRP A N 1
ATOM 1886 C CA . TRP A 1 239 ? 17.410 7.085 -19.094 1.00 94.38 239 TRP A CA 1
ATOM 1887 C C . TRP A 1 239 ? 16.249 7.936 -18.565 1.00 94.38 239 TRP A C 1
ATOM 1889 O O . TRP A 1 239 ? 16.327 9.155 -18.644 1.00 94.38 239 TRP A O 1
ATOM 1899 N N . ILE A 1 240 ? 15.236 7.342 -17.920 1.00 94.62 240 ILE A N 1
ATOM 1900 C CA . ILE A 1 240 ? 14.121 8.094 -17.312 1.00 94.62 240 ILE A CA 1
ATOM 1901 C C . ILE A 1 240 ? 14.640 9.124 -16.304 1.00 94.62 240 ILE A C 1
ATOM 1903 O O . ILE A 1 240 ? 14.212 10.273 -16.314 1.00 94.62 240 ILE A O 1
ATOM 1907 N N . LYS A 1 241 ? 15.589 8.733 -15.447 1.00 93.31 241 LYS A N 1
ATOM 1908 C CA . LYS A 1 241 ? 16.141 9.616 -14.414 1.00 93.31 241 LYS A CA 1
ATOM 1909 C C . LYS A 1 241 ? 16.963 10.774 -14.989 1.00 93.31 241 LYS A C 1
ATOM 1911 O O . LYS A 1 241 ? 16.953 11.854 -14.412 1.00 93.31 241 LYS A O 1
ATOM 1916 N N . ILE A 1 242 ? 17.714 10.537 -16.065 1.00 94.81 242 ILE A N 1
ATOM 1917 C CA . ILE A 1 242 ? 18.597 11.544 -16.673 1.00 94.81 242 ILE A CA 1
ATOM 1918 C C . ILE A 1 242 ? 17.810 12.462 -17.608 1.00 94.81 242 ILE A C 1
ATOM 1920 O O . ILE A 1 242 ? 17.964 13.676 -17.550 1.00 94.81 242 ILE A O 1
ATOM 1924 N N . ASN A 1 243 ? 16.976 11.883 -18.468 1.00 94.75 243 ASN A N 1
ATOM 1925 C CA . ASN A 1 243 ? 16.316 12.593 -19.556 1.00 94.75 243 ASN A CA 1
ATOM 1926 C C . ASN A 1 243 ? 14.931 13.124 -19.179 1.00 94.75 243 ASN A C 1
ATOM 1928 O O . ASN A 1 243 ? 14.448 14.012 -19.866 1.00 94.75 243 ASN A O 1
ATOM 1932 N N . SER A 1 244 ? 14.310 12.610 -18.107 1.00 94.31 244 SER A N 1
ATOM 1933 C CA . SER A 1 244 ? 12.937 12.958 -17.694 1.00 94.31 244 SER A CA 1
ATOM 1934 C C . SER A 1 244 ? 11.951 13.002 -18.878 1.00 94.31 244 SER A C 1
ATOM 1936 O O . SER A 1 244 ? 11.317 14.033 -19.101 1.00 94.31 244 SER A O 1
ATOM 1938 N N . PRO A 1 245 ? 11.860 11.910 -19.661 1.00 95.94 245 PRO A N 1
ATOM 1939 C CA . PRO A 1 245 ? 11.064 11.866 -20.882 1.00 95.94 245 PRO A CA 1
ATOM 1940 C C . PRO A 1 245 ? 9.571 11.995 -20.585 1.00 95.94 245 PRO A C 1
ATOM 1942 O O . PRO A 1 245 ? 9.106 11.663 -19.486 1.00 95.94 245 PRO A O 1
ATOM 1945 N N . SER A 1 246 ? 8.806 12.414 -21.589 1.00 97.31 246 SER A N 1
ATOM 1946 C CA . SER A 1 246 ? 7.346 12.383 -21.508 1.00 97.31 246 SER A CA 1
ATOM 1947 C C . SER A 1 246 ? 6.824 10.938 -21.461 1.00 97.31 246 SER A C 1
ATOM 1949 O O . SER A 1 246 ? 7.522 9.978 -21.803 1.00 97.31 246 SER A O 1
ATOM 1951 N N . THR A 1 247 ? 5.570 10.752 -21.035 1.00 94.94 247 THR A N 1
ATOM 1952 C CA . THR A 1 247 ? 4.934 9.424 -21.068 1.00 94.94 247 THR A CA 1
ATOM 1953 C C . THR A 1 247 ? 4.832 8.886 -22.495 1.00 94.94 247 THR A C 1
ATOM 1955 O O . THR A 1 247 ? 5.017 7.691 -22.695 1.00 94.94 247 THR A O 1
ATOM 1958 N N . GLU A 1 248 ? 4.590 9.755 -23.475 1.00 96.25 248 GLU A N 1
ATOM 1959 C CA . GLU A 1 248 ? 4.534 9.391 -24.894 1.00 96.25 248 GLU A CA 1
ATOM 1960 C C . GLU A 1 248 ? 5.896 8.883 -25.385 1.00 96.25 248 GLU A C 1
ATOM 1962 O O . GLU A 1 248 ? 5.995 7.749 -25.841 1.00 96.25 248 GLU A O 1
ATOM 1967 N N . GLU A 1 249 ? 6.975 9.633 -25.139 1.00 96.81 249 GLU A N 1
ATOM 1968 C CA . GLU A 1 249 ? 8.342 9.239 -25.514 1.00 96.81 249 GLU A CA 1
ATOM 1969 C C . GLU A 1 249 ? 8.781 7.923 -24.854 1.00 96.81 249 GLU A C 1
ATOM 1971 O O . GLU A 1 249 ? 9.493 7.105 -25.446 1.00 96.81 249 GLU A O 1
ATOM 1976 N N . LEU A 1 250 ? 8.371 7.708 -23.600 1.00 95.75 250 LEU A N 1
ATOM 1977 C CA . LEU A 1 250 ? 8.648 6.472 -22.878 1.00 95.75 250 LEU A CA 1
ATOM 1978 C C . LEU A 1 250 ? 7.926 5.277 -23.510 1.00 95.75 250 LEU A C 1
ATOM 1980 O O . LEU A 1 250 ? 8.535 4.213 -23.649 1.00 95.75 250 LEU A O 1
ATOM 1984 N N . LEU A 1 251 ? 6.651 5.439 -23.869 1.00 95.62 251 LEU A N 1
ATOM 1985 C CA . LEU A 1 251 ? 5.853 4.383 -24.488 1.00 95.62 251 LEU A CA 1
ATOM 1986 C C . LEU A 1 251 ? 6.289 4.111 -25.930 1.00 95.62 251 LEU A C 1
ATOM 1988 O O . LEU A 1 251 ? 6.324 2.951 -26.327 1.00 95.62 251 LEU A O 1
ATOM 1992 N N . ASP A 1 252 ? 6.719 5.126 -26.675 1.00 94.75 252 ASP A N 1
ATOM 1993 C CA . ASP A 1 252 ? 7.277 4.947 -28.017 1.00 94.75 252 ASP A CA 1
ATOM 1994 C C . ASP A 1 252 ? 8.569 4.127 -27.985 1.00 94.75 252 ASP A C 1
ATOM 1996 O O . ASP A 1 252 ? 8.761 3.201 -28.779 1.00 94.75 252 ASP A O 1
ATOM 2000 N N . LYS A 1 253 ? 9.456 4.423 -27.027 1.00 94.75 253 LYS A N 1
ATOM 2001 C CA . LYS A 1 253 ? 10.729 3.708 -26.869 1.00 94.75 253 LYS A CA 1
ATOM 2002 C C . LYS A 1 253 ? 10.560 2.319 -26.249 1.00 94.75 253 LYS A C 1
ATOM 2004 O O . LYS A 1 253 ? 11.321 1.408 -26.566 1.00 94.75 253 LYS A O 1
ATOM 2009 N N . TYR A 1 254 ? 9.590 2.140 -25.356 1.00 95.81 254 TYR A N 1
ATOM 2010 C CA . TYR A 1 254 ? 9.325 0.879 -24.660 1.00 95.81 254 TYR A CA 1
ATOM 2011 C C . TYR A 1 254 ? 7.837 0.506 -24.755 1.00 95.81 254 TYR A C 1
ATOM 2013 O O . TYR A 1 254 ? 7.131 0.523 -23.744 1.00 95.81 254 TYR A O 1
ATOM 2021 N N . PRO A 1 255 ? 7.347 0.090 -25.937 1.00 94.75 255 PRO A N 1
ATOM 2022 C CA . PRO A 1 255 ? 5.915 -0.104 -26.187 1.00 94.75 255 PRO A CA 1
ATOM 2023 C C . PRO A 1 255 ? 5.292 -1.221 -25.354 1.00 94.75 255 PRO A C 1
ATOM 2025 O O . PRO A 1 255 ? 4.096 -1.195 -25.070 1.00 94.75 255 PRO A O 1
ATOM 2028 N N . ALA A 1 256 ? 6.100 -2.177 -24.894 1.00 95.62 256 ALA A N 1
ATOM 2029 C CA . ALA A 1 256 ? 5.659 -3.235 -23.993 1.00 95.62 256 ALA A CA 1
ATOM 2030 C C . ALA A 1 256 ? 5.113 -2.692 -22.658 1.00 95.62 256 ALA A C 1
ATOM 2032 O O . ALA A 1 256 ? 4.288 -3.356 -22.040 1.00 95.62 256 ALA A O 1
ATOM 2033 N N . LEU A 1 257 ? 5.488 -1.472 -22.240 1.00 94.88 257 LEU A N 1
ATOM 2034 C CA . LEU A 1 257 ? 4.901 -0.796 -21.076 1.00 94.88 257 LEU A CA 1
ATOM 2035 C C . LEU A 1 257 ? 3.415 -0.464 -21.243 1.00 94.88 257 LEU A C 1
ATOM 2037 O O . LEU A 1 257 ? 2.786 -0.089 -20.269 1.00 94.88 257 LEU A O 1
ATOM 2041 N N . THR A 1 258 ? 2.820 -0.602 -22.426 1.00 92.81 258 THR A N 1
ATOM 2042 C CA . THR A 1 258 ? 1.356 -0.501 -22.570 1.00 92.81 258 THR A CA 1
ATOM 2043 C C . THR A 1 258 ? 0.626 -1.726 -22.010 1.00 92.81 258 THR A C 1
ATOM 2045 O O . THR A 1 258 ? -0.556 -1.644 -21.670 1.00 92.81 258 THR A O 1
ATOM 2048 N N . LEU A 1 259 ? 1.320 -2.861 -21.872 1.00 92.25 259 LEU A N 1
ATOM 2049 C CA . LEU A 1 259 ? 0.761 -4.092 -21.325 1.00 92.25 259 LEU A CA 1
ATOM 2050 C C . LEU A 1 259 ? 0.723 -4.040 -19.796 1.00 92.25 259 LEU A C 1
ATOM 2052 O O . LEU A 1 259 ? 1.716 -3.724 -19.130 1.00 92.25 259 LEU A O 1
ATOM 2056 N N . ARG A 1 260 ? -0.419 -4.438 -19.227 1.00 90.31 260 ARG A N 1
ATOM 2057 C CA . ARG A 1 260 ? -0.655 -4.467 -17.776 1.00 90.31 260 ARG A CA 1
ATOM 2058 C C . ARG A 1 260 ? 0.412 -5.275 -17.042 1.00 90.31 260 ARG A C 1
ATOM 2060 O O . ARG A 1 260 ? 0.894 -4.856 -15.994 1.00 90.31 260 ARG A O 1
ATOM 2067 N N . GLU A 1 261 ? 0.769 -6.432 -17.582 1.00 90.44 261 GLU A N 1
ATOM 2068 C CA . GLU A 1 261 ? 1.718 -7.374 -16.995 1.00 90.44 261 GLU A CA 1
ATOM 2069 C C . GLU A 1 261 ? 3.115 -6.758 -16.884 1.00 90.44 261 GLU A C 1
ATOM 2071 O O . GLU A 1 261 ? 3.822 -7.005 -15.906 1.00 90.44 261 GLU A O 1
ATOM 2076 N N . MET A 1 262 ? 3.499 -5.941 -17.868 1.00 93.50 262 MET A N 1
ATOM 2077 C CA . MET A 1 262 ? 4.810 -5.298 -17.918 1.00 93.50 262 MET A CA 1
ATOM 2078 C C . MET A 1 262 ? 4.876 -4.117 -16.948 1.00 93.50 262 MET A C 1
ATOM 2080 O O . MET A 1 262 ? 5.843 -4.014 -16.197 1.00 93.50 262 MET A O 1
ATOM 2084 N N . ILE A 1 263 ? 3.829 -3.282 -16.882 1.00 91.62 263 ILE A N 1
ATOM 2085 C CA . ILE A 1 263 ? 3.727 -2.212 -15.869 1.00 91.62 263 ILE A CA 1
ATOM 2086 C C . ILE A 1 263 ? 3.760 -2.806 -14.463 1.00 91.62 263 ILE A C 1
ATOM 2088 O O . ILE A 1 263 ? 4.468 -2.300 -13.593 1.00 91.62 263 ILE A O 1
ATOM 2092 N N . HIS A 1 264 ? 3.001 -3.880 -14.230 1.00 88.81 264 HIS A N 1
ATOM 2093 C CA . HIS A 1 264 ? 2.963 -4.533 -12.927 1.00 88.81 264 HIS A CA 1
ATOM 2094 C C . HIS A 1 264 ? 4.366 -5.011 -12.533 1.00 88.81 264 HIS A C 1
ATOM 2096 O O . HIS A 1 264 ? 4.838 -4.700 -11.443 1.00 88.81 264 HIS A O 1
ATOM 2102 N N . GLN A 1 265 ? 5.084 -5.690 -13.425 1.00 89.62 265 GLN A N 1
ATOM 2103 C CA . GLN A 1 265 ? 6.455 -6.122 -13.142 1.00 89.62 265 GLN A CA 1
ATOM 2104 C C . GLN A 1 265 ? 7.407 -4.948 -12.899 1.00 89.62 265 GLN A C 1
ATOM 2106 O O . GLN A 1 265 ? 8.206 -5.009 -11.967 1.00 89.62 265 GLN A O 1
ATOM 2111 N N . GLU A 1 266 ? 7.287 -3.863 -13.664 1.00 90.38 266 GLU A N 1
ATOM 2112 C CA . GLU A 1 266 ? 8.088 -2.655 -13.458 1.00 90.38 266 GLU A CA 1
ATOM 2113 C C . GLU A 1 266 ? 7.850 -2.069 -12.055 1.00 90.38 266 GLU A C 1
ATOM 2115 O O . GLU A 1 266 ? 8.801 -1.777 -11.328 1.00 90.38 266 GLU A O 1
ATOM 2120 N N . PHE A 1 267 ? 6.586 -1.971 -11.625 1.00 90.75 267 PHE A N 1
ATOM 2121 C CA . PHE A 1 267 ? 6.223 -1.536 -10.275 1.00 90.75 267 PHE A CA 1
ATOM 2122 C C . PHE A 1 267 ? 6.852 -2.438 -9.206 1.00 90.75 267 PHE A C 1
ATOM 2124 O O . PHE A 1 267 ? 7.481 -1.947 -8.267 1.00 90.75 267 PHE A O 1
ATOM 2131 N N . MET A 1 268 ? 6.721 -3.757 -9.359 1.00 90.38 268 MET A N 1
ATOM 2132 C CA . MET A 1 268 ? 7.257 -4.748 -8.420 1.00 90.38 268 MET A CA 1
ATOM 2133 C C . MET A 1 268 ? 8.774 -4.622 -8.286 1.00 90.38 268 MET A C 1
ATOM 2135 O O . MET A 1 268 ? 9.313 -4.650 -7.180 1.00 90.38 268 MET A O 1
ATOM 2139 N N . GLU A 1 269 ? 9.472 -4.433 -9.404 1.00 89.19 269 GLU A N 1
ATOM 2140 C CA . GLU A 1 269 ? 10.922 -4.283 -9.427 1.00 89.19 269 GLU A CA 1
ATOM 2141 C C . GLU A 1 269 ? 11.396 -2.941 -8.863 1.00 89.19 269 GLU A C 1
ATOM 2143 O O . GLU A 1 269 ? 12.467 -2.872 -8.251 1.00 89.19 269 GLU A O 1
ATOM 2148 N N . ILE A 1 270 ? 10.614 -1.873 -9.036 1.00 89.12 270 ILE A N 1
ATOM 2149 C CA . ILE A 1 270 ? 10.917 -0.555 -8.473 1.00 89.12 270 ILE A CA 1
ATOM 2150 C C . ILE A 1 270 ? 10.672 -0.542 -6.969 1.00 89.12 270 ILE A C 1
ATOM 2152 O O . ILE A 1 270 ? 11.572 -0.194 -6.203 1.00 89.12 270 ILE A O 1
ATOM 2156 N N . CYS A 1 271 ? 9.468 -0.916 -6.551 1.00 89.19 271 CYS A N 1
ATOM 2157 C CA . CYS A 1 271 ? 9.036 -0.815 -5.167 1.00 89.19 271 CYS A CA 1
ATOM 2158 C C . CYS A 1 271 ? 9.557 -1.968 -4.308 1.00 89.19 271 CYS A C 1
ATOM 2160 O O . CYS A 1 271 ? 9.601 -1.828 -3.089 1.00 89.19 271 CYS A O 1
ATOM 2162 N N . LYS A 1 272 ? 9.962 -3.094 -4.917 1.00 90.75 272 LYS A N 1
ATOM 2163 C CA . LYS A 1 272 ? 10.318 -4.346 -4.223 1.00 90.75 272 LYS A CA 1
ATOM 2164 C C . LYS A 1 272 ? 9.199 -4.833 -3.298 1.00 90.75 272 LYS A C 1
ATOM 2166 O O . LYS A 1 272 ? 9.447 -5.422 -2.248 1.00 90.75 272 LYS A O 1
ATOM 2171 N N . VAL A 1 273 ? 7.961 -4.557 -3.695 1.00 89.56 273 VAL A N 1
ATOM 2172 C CA . VAL A 1 273 ? 6.743 -4.834 -2.938 1.00 89.56 273 VAL A CA 1
ATOM 2173 C C . VAL A 1 273 ? 5.807 -5.623 -3.828 1.00 89.56 273 VAL A C 1
ATOM 2175 O O . VAL A 1 273 ? 5.490 -5.163 -4.920 1.00 89.56 273 VAL A O 1
ATOM 2178 N N . ASP A 1 274 ? 5.333 -6.762 -3.321 1.00 88.69 274 ASP A N 1
ATOM 2179 C CA . ASP A 1 274 ? 4.259 -7.529 -3.947 1.00 88.69 274 ASP A CA 1
ATOM 2180 C C . ASP A 1 274 ? 2.913 -6.840 -3.741 1.00 88.69 274 ASP A C 1
ATOM 2182 O O . ASP A 1 274 ? 2.246 -7.035 -2.721 1.00 88.69 274 ASP A O 1
ATOM 2186 N N . PHE A 1 275 ? 2.564 -5.952 -4.675 1.00 85.19 275 PHE A N 1
ATOM 2187 C CA . PHE A 1 275 ? 1.348 -5.154 -4.579 1.00 85.19 275 PHE A CA 1
ATOM 2188 C C . PHE A 1 275 ? 0.107 -6.033 -4.567 1.00 85.19 275 PHE A C 1
ATOM 2190 O O . PHE A 1 275 ? -0.751 -5.832 -3.715 1.00 85.19 275 PHE A O 1
ATOM 2197 N N . GLU A 1 276 ? 0.024 -7.015 -5.462 1.00 86.88 276 GLU A N 1
ATOM 2198 C CA . GLU A 1 276 ? -1.146 -7.881 -5.571 1.00 86.88 276 GLU A CA 1
ATOM 2199 C C . GLU A 1 276 ? -1.351 -8.683 -4.286 1.00 86.88 276 GLU A C 1
ATOM 2201 O O . GLU A 1 276 ? -2.429 -8.638 -3.688 1.00 86.88 276 GLU A O 1
ATOM 2206 N N . ARG A 1 277 ? -0.294 -9.330 -3.781 1.00 90.19 277 ARG A N 1
ATOM 2207 C CA . ARG A 1 277 ? -0.358 -10.066 -2.515 1.00 90.19 277 ARG A CA 1
ATOM 2208 C C . ARG A 1 277 ? -0.738 -9.164 -1.345 1.00 90.19 277 ARG A C 1
ATOM 2210 O O . ARG A 1 277 ? -1.551 -9.560 -0.509 1.00 90.19 277 ARG A O 1
ATOM 2217 N N . ASN A 1 278 ? -0.155 -7.971 -1.258 1.00 91.06 278 ASN A N 1
ATOM 2218 C CA . ASN A 1 278 ? -0.424 -7.047 -0.157 1.00 91.06 278 ASN A CA 1
ATOM 2219 C C . ASN A 1 278 ? -1.831 -6.453 -0.232 1.00 91.06 278 ASN A C 1
ATOM 2221 O O . ASN A 1 278 ? -2.497 -6.343 0.797 1.00 91.06 278 ASN A O 1
ATOM 2225 N N . LEU A 1 279 ? -2.300 -6.115 -1.433 1.00 90.69 279 LEU A N 1
ATOM 2226 C CA . LEU A 1 279 ? -3.648 -5.621 -1.679 1.00 90.69 279 LEU A CA 1
ATOM 2227 C C . LEU A 1 279 ? -4.682 -6.686 -1.310 1.00 90.69 279 LEU A C 1
ATOM 2229 O O . LEU A 1 279 ? -5.608 -6.408 -0.551 1.00 90.69 279 LEU A O 1
ATOM 2233 N N . LEU A 1 280 ? -4.495 -7.921 -1.778 1.00 91.25 280 LEU A N 1
ATOM 2234 C CA . LEU A 1 280 ? -5.367 -9.039 -1.422 1.00 91.25 280 LEU A CA 1
ATOM 2235 C C . LEU A 1 280 ? -5.313 -9.334 0.080 1.00 91.25 280 LEU A C 1
ATOM 2237 O O . LEU A 1 280 ? -6.351 -9.554 0.698 1.00 91.25 280 LEU A O 1
ATOM 2241 N N . GLY A 1 281 ? -4.130 -9.280 0.696 1.00 94.50 281 GLY A N 1
ATOM 2242 C CA . GLY A 1 281 ? -3.969 -9.409 2.144 1.00 94.50 281 GLY A CA 1
ATOM 2243 C C . GLY A 1 281 ? -4.735 -8.334 2.921 1.00 94.50 281 GLY A C 1
ATOM 2244 O O . GLY A 1 281 ? -5.411 -8.646 3.902 1.00 94.50 281 GLY A O 1
ATOM 2245 N N . PHE A 1 282 ? -4.696 -7.084 2.455 1.00 94.25 282 PHE A N 1
ATOM 2246 C CA . PHE A 1 282 ? -5.468 -5.982 3.023 1.00 94.25 282 PHE A CA 1
ATOM 2247 C C . PHE A 1 282 ? -6.977 -6.215 2.886 1.00 94.25 282 PHE A C 1
ATOM 2249 O O . PHE A 1 282 ? -7.699 -6.134 3.880 1.00 94.25 282 PHE A O 1
ATOM 2256 N N . ILE A 1 283 ? -7.457 -6.557 1.687 1.00 94.38 283 ILE A N 1
ATOM 2257 C CA . ILE A 1 283 ? -8.882 -6.801 1.424 1.00 94.38 283 ILE A CA 1
ATOM 2258 C C . ILE A 1 283 ? -9.391 -7.983 2.255 1.00 94.38 283 ILE A C 1
ATOM 2260 O O . ILE A 1 283 ? -10.437 -7.880 2.891 1.00 94.38 283 ILE A O 1
ATOM 2264 N N . ASN A 1 284 ? -8.637 -9.077 2.328 1.00 92.94 284 ASN A N 1
ATOM 2265 C CA . ASN A 1 284 ? -9.026 -10.251 3.108 1.00 92.94 284 ASN A CA 1
ATOM 2266 C C . ASN A 1 284 ? -8.976 -9.986 4.621 1.00 92.94 284 ASN A C 1
ATOM 2268 O O . ASN A 1 284 ? -9.834 -10.464 5.358 1.00 92.94 284 ASN A O 1
ATOM 2272 N N . GLY A 1 285 ? -7.996 -9.211 5.095 1.00 94.38 285 GLY A N 1
ATOM 2273 C CA . GLY A 1 285 ? -7.825 -8.921 6.521 1.00 94.38 285 GLY A CA 1
ATOM 2274 C C . GLY A 1 285 ? -8.739 -7.819 7.064 1.00 94.38 285 GLY A C 1
ATOM 2275 O O . GLY A 1 285 ? -9.073 -7.827 8.250 1.00 94.38 285 GLY A O 1
ATOM 2276 N N . HIS A 1 286 ? -9.136 -6.862 6.221 1.00 91.88 286 HIS A N 1
ATOM 2277 C CA . HIS A 1 286 ? -9.850 -5.652 6.643 1.00 91.88 286 HIS A CA 1
ATOM 2278 C C . HIS A 1 286 ? -11.158 -5.398 5.893 1.00 91.88 286 HIS A C 1
ATOM 2280 O O . HIS A 1 286 ? -11.986 -4.635 6.389 1.00 91.88 286 HIS A O 1
ATOM 2286 N N . GLY A 1 287 ? -11.385 -6.035 4.743 1.00 92.31 287 GLY A N 1
ATOM 2287 C CA . GLY A 1 287 ? -12.507 -5.735 3.854 1.00 92.31 287 GLY A CA 1
ATOM 2288 C C . GLY A 1 287 ? -13.865 -5.844 4.536 1.00 92.31 287 GLY A C 1
ATOM 2289 O O . GLY A 1 287 ? -14.663 -4.923 4.426 1.00 92.31 287 GLY A O 1
ATOM 2290 N N . GLN A 1 288 ? -14.113 -6.906 5.312 1.00 91.56 288 GLN A N 1
ATOM 2291 C CA . GLN A 1 288 ? -15.403 -7.090 6.000 1.00 91.56 288 GLN A CA 1
ATOM 2292 C C . GLN A 1 288 ? -15.674 -5.991 7.034 1.00 91.56 288 GLN A C 1
ATOM 2294 O O . GLN A 1 288 ? -16.786 -5.476 7.135 1.00 91.56 288 GLN A O 1
ATOM 2299 N N . ARG A 1 289 ? -14.635 -5.582 7.768 1.00 90.25 289 ARG A N 1
ATOM 2300 C CA . ARG A 1 289 ? -14.720 -4.490 8.743 1.00 90.25 289 ARG A CA 1
ATOM 2301 C C . ARG A 1 289 ? -14.930 -3.140 8.065 1.00 90.25 289 ARG A C 1
ATOM 2303 O O . ARG A 1 289 ? -15.695 -2.320 8.553 1.00 90.25 289 ARG A O 1
ATOM 2310 N N . LEU A 1 290 ? -14.259 -2.897 6.943 1.00 89.69 290 LEU A N 1
ATOM 2311 C CA . LEU A 1 290 ? -14.489 -1.690 6.153 1.00 89.69 290 LEU A CA 1
ATOM 2312 C C . LEU A 1 290 ? -15.930 -1.661 5.644 1.00 89.69 290 LEU A C 1
ATOM 2314 O O . LEU A 1 290 ? -16.609 -0.651 5.797 1.00 89.69 290 LEU A O 1
ATOM 2318 N N . PHE A 1 291 ? -16.418 -2.786 5.125 1.00 89.00 291 PHE A N 1
ATOM 2319 C CA . PHE A 1 291 ? -17.777 -2.923 4.617 1.00 89.00 291 PHE A CA 1
ATOM 2320 C C . PHE A 1 291 ? -18.833 -2.647 5.701 1.00 89.00 291 PHE A C 1
ATOM 2322 O O . PHE A 1 291 ? -19.793 -1.919 5.452 1.00 89.00 291 PHE A O 1
ATOM 2329 N N . SER A 1 292 ? -18.642 -3.150 6.927 1.00 88.12 292 SER A N 1
ATOM 2330 C CA . SER A 1 292 ? -19.572 -2.893 8.037 1.00 88.12 292 SER A CA 1
ATOM 2331 C C . SER A 1 292 ? -19.592 -1.426 8.472 1.00 88.12 292 SER A C 1
ATOM 2333 O O . SER A 1 292 ? -20.667 -0.881 8.718 1.00 88.12 292 SER A O 1
ATOM 2335 N N . ILE A 1 293 ? -18.433 -0.763 8.513 1.00 88.38 293 ILE A N 1
ATOM 2336 C CA . ILE A 1 293 ? -18.346 0.671 8.822 1.00 88.38 293 ILE A CA 1
ATOM 2337 C C . ILE A 1 293 ? -19.020 1.487 7.712 1.00 88.38 293 ILE A C 1
ATOM 2339 O O . ILE A 1 293 ? -19.835 2.368 7.990 1.00 88.38 293 ILE A O 1
ATOM 2343 N N . LEU A 1 294 ? -18.730 1.169 6.450 1.00 85.44 294 LEU A N 1
ATOM 2344 C CA . LEU A 1 294 ? -19.238 1.890 5.282 1.00 85.44 294 LEU A CA 1
ATOM 2345 C C . LEU A 1 294 ? -20.756 1.771 5.120 1.00 85.44 294 LEU A C 1
ATOM 2347 O O . LEU A 1 294 ? -21.375 2.731 4.671 1.00 85.44 294 LEU A O 1
ATOM 2351 N N . LYS A 1 295 ? -21.367 0.676 5.591 1.00 84.69 295 LYS A N 1
ATOM 2352 C CA . LYS A 1 295 ? -22.830 0.523 5.683 1.00 84.69 295 LYS A CA 1
ATOM 2353 C C . LYS A 1 295 ? -23.510 1.641 6.484 1.00 84.69 295 LYS A C 1
ATOM 2355 O O . LYS A 1 295 ? -24.681 1.927 6.267 1.00 84.69 295 LYS A O 1
ATOM 2360 N N . THR A 1 296 ? -22.808 2.237 7.446 1.00 83.12 296 THR A N 1
ATOM 2361 C CA . THR A 1 296 ? -23.349 3.323 8.284 1.00 83.12 296 THR A CA 1
ATOM 2362 C C . THR A 1 296 ? -23.070 4.715 7.713 1.00 83.12 296 THR A C 1
ATOM 2364 O O . THR A 1 296 ? -23.587 5.713 8.222 1.00 83.12 296 THR A O 1
ATOM 2367 N N . SER A 1 297 ? -22.254 4.804 6.658 1.00 82.25 297 SER A N 1
ATOM 2368 C CA . SER A 1 297 ? -21.817 6.073 6.090 1.00 82.25 297 SER A CA 1
ATOM 2369 C C . SER A 1 297 ? -22.867 6.656 5.148 1.00 82.25 297 SER A C 1
ATOM 2371 O O . SER A 1 297 ? -23.122 6.128 4.067 1.00 82.25 297 SER A O 1
ATOM 2373 N N . ARG A 1 298 ? -23.420 7.819 5.515 1.00 81.81 298 ARG A N 1
ATOM 2374 C CA . ARG A 1 298 ? -24.410 8.533 4.689 1.00 81.81 298 ARG A CA 1
ATOM 2375 C C . ARG A 1 298 ? -23.862 8.932 3.318 1.00 81.81 298 ARG A C 1
ATOM 2377 O O . ARG A 1 298 ? -24.604 8.902 2.345 1.00 81.81 298 ARG A O 1
ATOM 2384 N N . THR A 1 299 ? -22.581 9.289 3.234 1.00 79.69 299 THR A N 1
ATOM 2385 C CA . THR A 1 299 ? -21.942 9.726 1.982 1.00 79.69 299 THR A CA 1
ATOM 2386 C C . THR A 1 299 ? -21.679 8.566 1.026 1.00 79.69 299 THR A C 1
ATOM 2388 O O . THR A 1 299 ? -21.697 8.762 -0.182 1.00 79.69 299 THR A O 1
ATOM 2391 N N . ALA A 1 300 ? -21.475 7.356 1.552 1.00 82.62 300 ALA A N 1
ATOM 2392 C CA . ALA A 1 300 ? -21.183 6.169 0.753 1.00 82.62 300 ALA A CA 1
ATOM 2393 C C . ALA A 1 300 ? -22.429 5.325 0.434 1.00 82.62 300 ALA A C 1
ATOM 2395 O O . ALA A 1 300 ? -22.324 4.359 -0.315 1.00 82.62 300 ALA A O 1
ATOM 2396 N N . GLN A 1 301 ? -23.603 5.664 0.983 1.00 84.88 301 GLN A N 1
ATOM 2397 C CA . GLN A 1 301 ? -24.788 4.796 0.985 1.00 84.88 301 GLN A CA 1
ATOM 2398 C C . GLN A 1 301 ? -25.256 4.374 -0.416 1.00 84.88 301 GLN A C 1
ATOM 2400 O O . GLN A 1 301 ? -25.666 3.226 -0.610 1.00 84.88 301 GLN A O 1
ATOM 2405 N N . LYS A 1 302 ? -25.184 5.288 -1.394 1.00 84.31 302 LYS A N 1
ATOM 2406 C CA . LYS A 1 302 ? -25.559 5.007 -2.788 1.00 84.31 302 LYS A CA 1
ATOM 2407 C C . LYS A 1 302 ? -24.650 3.927 -3.384 1.00 84.31 302 LYS A C 1
ATOM 2409 O O . LYS A 1 302 ? -25.127 2.853 -3.736 1.00 84.31 302 LYS A O 1
ATOM 2414 N N . ILE A 1 303 ? -23.341 4.179 -3.385 1.00 84.06 303 ILE A N 1
ATOM 2415 C CA . ILE A 1 303 ? -22.323 3.259 -3.918 1.00 84.06 303 ILE A CA 1
ATOM 2416 C C . ILE A 1 303 ? -22.335 1.940 -3.139 1.00 84.06 303 ILE A C 1
ATOM 2418 O O . ILE A 1 303 ? -22.206 0.869 -3.721 1.00 84.06 303 ILE A O 1
ATOM 2422 N N . PHE A 1 304 ? -22.547 1.995 -1.823 1.00 89.00 304 PHE A N 1
ATOM 2423 C CA . PHE A 1 304 ? -22.644 0.807 -0.983 1.00 89.00 304 PHE A CA 1
ATOM 2424 C C . PHE A 1 304 ? -23.800 -0.099 -1.419 1.00 89.00 304 PHE A C 1
ATOM 2426 O O . PHE A 1 304 ? -23.616 -1.308 -1.531 1.00 89.00 304 PHE A O 1
ATOM 2433 N N . SER A 1 305 ? -24.969 0.480 -1.705 1.00 88.75 305 SER A N 1
ATOM 2434 C CA . SER A 1 305 ? -26.150 -0.272 -2.150 1.00 88.75 305 SER A CA 1
ATOM 2435 C C . SER A 1 305 ? -25.920 -0.929 -3.515 1.00 88.75 305 SER A C 1
ATOM 2437 O O . SER A 1 305 ? -26.290 -2.085 -3.717 1.00 88.75 305 SER A O 1
ATOM 2439 N N . GLU A 1 306 ? -25.257 -0.224 -4.434 1.00 87.69 306 GLU A N 1
ATOM 2440 C CA . GLU A 1 306 ? -24.894 -0.745 -5.758 1.00 87.69 306 GLU A CA 1
ATOM 2441 C C . GLU A 1 306 ? -23.881 -1.894 -5.660 1.00 87.69 306 GLU A C 1
ATOM 2443 O O . GLU A 1 306 ? -24.089 -2.963 -6.235 1.00 87.69 306 GLU A O 1
ATOM 2448 N N . VAL A 1 307 ? -22.817 -1.713 -4.872 1.00 89.50 307 VAL A N 1
ATOM 2449 C CA . VAL A 1 307 ? -21.813 -2.752 -4.604 1.00 89.50 307 VAL A CA 1
ATOM 2450 C C . VAL A 1 307 ? -22.455 -3.968 -3.936 1.00 89.50 307 VAL A C 1
ATOM 2452 O O . VAL A 1 307 ? -22.170 -5.102 -4.312 1.00 89.50 307 VAL A O 1
ATOM 2455 N N . GLN A 1 308 ? -23.345 -3.757 -2.964 1.00 90.81 308 GLN A N 1
ATOM 2456 C CA . GLN A 1 308 ? -24.036 -4.844 -2.276 1.00 90.81 308 GLN A CA 1
ATOM 2457 C C . GLN A 1 308 ? -24.917 -5.651 -3.233 1.00 90.81 308 GLN A C 1
ATOM 2459 O O . GLN A 1 308 ? -24.916 -6.881 -3.159 1.00 90.81 308 GLN A O 1
ATOM 2464 N N . LYS A 1 309 ? -25.623 -4.979 -4.148 1.00 90.00 309 LYS A N 1
ATOM 2465 C CA . LYS A 1 309 ? -26.397 -5.639 -5.200 1.00 90.00 309 LYS A CA 1
ATOM 2466 C C . LYS A 1 309 ? -25.490 -6.456 -6.126 1.00 90.00 309 LYS A C 1
ATOM 2468 O O . LYS A 1 309 ? -25.731 -7.642 -6.306 1.00 90.00 309 LYS A O 1
ATOM 2473 N N . ALA A 1 310 ? -24.388 -5.876 -6.606 1.00 88.62 310 ALA A N 1
ATOM 2474 C CA . ALA A 1 310 ? -23.430 -6.581 -7.462 1.00 88.62 310 ALA A CA 1
ATOM 2475 C C . ALA A 1 310 ? -22.826 -7.830 -6.788 1.00 88.62 310 ALA A C 1
ATOM 2477 O O . ALA A 1 310 ? -22.599 -8.845 -7.442 1.00 88.62 310 ALA A O 1
ATOM 2478 N N . ILE A 1 311 ? -22.588 -7.782 -5.472 1.00 90.62 311 ILE A N 1
ATOM 2479 C CA . ILE A 1 311 ? -22.121 -8.936 -4.688 1.00 90.62 311 ILE A CA 1
ATOM 2480 C C . ILE A 1 311 ? -23.217 -10.004 -4.537 1.00 90.62 311 ILE A C 1
ATOM 2482 O O . ILE A 1 311 ? -22.893 -11.191 -4.474 1.00 90.62 311 ILE A O 1
ATOM 2486 N N . ALA A 1 312 ? -24.486 -9.605 -4.425 1.00 91.44 312 ALA A N 1
ATOM 2487 C CA . ALA A 1 312 ? -25.614 -10.529 -4.308 1.00 91.44 312 ALA A CA 1
ATOM 2488 C C . ALA A 1 312 ? -25.908 -11.250 -5.632 1.00 91.44 312 ALA A C 1
ATOM 2490 O O . ALA A 1 312 ? -26.168 -12.448 -5.610 1.00 91.44 312 ALA A O 1
ATOM 2491 N N . ASP A 1 313 ? -25.785 -10.538 -6.754 1.00 89.88 313 ASP A N 1
ATOM 2492 C CA . ASP A 1 313 ? -26.031 -11.054 -8.107 1.00 89.88 313 ASP A CA 1
ATOM 2493 C C . ASP A 1 313 ? -24.870 -11.927 -8.640 1.00 89.88 313 ASP A C 1
ATOM 2495 O O . ASP A 1 313 ? -24.978 -12.527 -9.708 1.00 89.88 313 ASP A O 1
ATOM 2499 N N . SER A 1 314 ? -23.747 -11.997 -7.914 1.00 91.25 314 SER A N 1
ATOM 2500 C CA . SER A 1 314 ? -22.539 -12.724 -8.322 1.00 91.25 314 SER A CA 1
ATOM 2501 C C . SER A 1 314 ? -22.307 -13.994 -7.504 1.00 91.25 314 SER A C 1
ATOM 2503 O O . SER A 1 314 ? -22.512 -14.029 -6.288 1.00 91.25 314 SER A O 1
ATOM 2505 N N . GLU A 1 315 ? -21.737 -15.013 -8.146 1.00 91.69 315 GLU A N 1
ATOM 2506 C CA . GLU A 1 315 ? -21.371 -16.285 -7.516 1.00 91.69 315 GLU A CA 1
ATOM 2507 C C . GLU A 1 315 ? -19.873 -16.603 -7.670 1.00 91.69 315 GLU A C 1
ATOM 2509 O O . GLU A 1 315 ? -19.162 -16.010 -8.484 1.00 91.69 315 GLU A O 1
ATOM 2514 N N . GLY A 1 316 ? -19.367 -17.519 -6.837 1.00 91.25 316 GLY A N 1
ATOM 2515 C CA . GLY A 1 316 ? -17.988 -18.012 -6.915 1.00 91.25 316 GLY A CA 1
ATOM 2516 C C . GLY A 1 316 ? -16.919 -16.913 -6.847 1.00 91.25 316 GLY A C 1
ATOM 2517 O O . GLY A 1 316 ? -16.919 -16.068 -5.947 1.00 91.25 316 GLY A O 1
ATOM 2518 N N . ASP A 1 317 ? -15.978 -16.938 -7.791 1.00 88.19 317 ASP A N 1
ATOM 2519 C CA . ASP A 1 317 ? -14.864 -15.983 -7.842 1.00 88.19 317 ASP A CA 1
ATOM 2520 C C . ASP A 1 317 ? -15.288 -14.583 -8.300 1.00 88.19 317 ASP A C 1
ATOM 2522 O O . ASP A 1 317 ? -14.705 -13.595 -7.846 1.00 88.19 317 ASP A O 1
ATOM 2526 N N . ALA A 1 318 ? -16.356 -14.468 -9.098 1.00 87.94 318 ALA A N 1
ATOM 2527 C CA . ALA A 1 318 ? -16.924 -13.173 -9.469 1.00 87.94 318 ALA A CA 1
ATOM 2528 C C . ALA A 1 318 ? -17.409 -12.414 -8.226 1.00 87.94 318 ALA A C 1
ATOM 2530 O O . ALA A 1 318 ? -17.131 -11.227 -8.070 1.00 87.94 318 ALA A O 1
ATOM 2531 N N . LYS A 1 319 ? -18.018 -13.120 -7.265 1.00 91.31 319 LYS A N 1
ATOM 2532 C CA . LYS A 1 319 ? -18.421 -12.536 -5.979 1.00 91.31 319 LYS A CA 1
ATOM 2533 C C . LYS A 1 319 ? -17.237 -11.980 -5.189 1.00 91.31 319 LYS A C 1
ATOM 2535 O O . LYS A 1 319 ? -17.321 -10.878 -4.645 1.00 91.31 319 LYS A O 1
ATOM 2540 N N . LYS A 1 320 ? -16.124 -12.722 -5.129 1.00 90.62 320 LYS A N 1
ATOM 2541 C CA . LYS A 1 320 ? -14.892 -12.279 -4.449 1.00 90.62 320 LYS A CA 1
ATOM 2542 C C . LYS A 1 320 ? -14.302 -11.046 -5.128 1.00 90.62 320 LYS A C 1
ATOM 2544 O O . LYS A 1 320 ? -13.890 -10.114 -4.442 1.00 90.62 320 LYS A O 1
ATOM 2549 N N . TYR A 1 321 ? -14.304 -11.023 -6.459 1.00 89.44 321 TYR A N 1
ATOM 2550 C CA . TYR A 1 321 ? -13.861 -9.878 -7.246 1.00 89.44 321 TYR A CA 1
ATOM 2551 C C . TYR A 1 321 ? -14.739 -8.641 -7.000 1.00 89.44 321 TYR A C 1
ATOM 2553 O O . TYR A 1 321 ? -14.214 -7.583 -6.656 1.00 89.44 321 TYR A O 1
ATOM 2561 N N . CYS A 1 322 ? -16.068 -8.774 -7.077 1.00 89.62 322 CYS A N 1
ATOM 2562 C CA . CYS A 1 322 ? -17.013 -7.691 -6.784 1.00 89.62 322 CYS A CA 1
ATOM 2563 C C . CYS A 1 322 ? -16.845 -7.154 -5.360 1.00 89.62 322 CYS A C 1
ATOM 2565 O O . CYS A 1 322 ? -16.864 -5.942 -5.154 1.00 89.62 322 CYS A O 1
ATOM 2567 N N . PHE A 1 323 ? -16.615 -8.036 -4.383 1.00 91.81 323 PHE A N 1
ATOM 2568 C CA . PHE A 1 323 ? -16.303 -7.631 -3.016 1.00 91.81 323 PHE A CA 1
ATOM 2569 C C . PHE A 1 323 ? -14.994 -6.836 -2.934 1.00 91.81 323 PHE A C 1
ATOM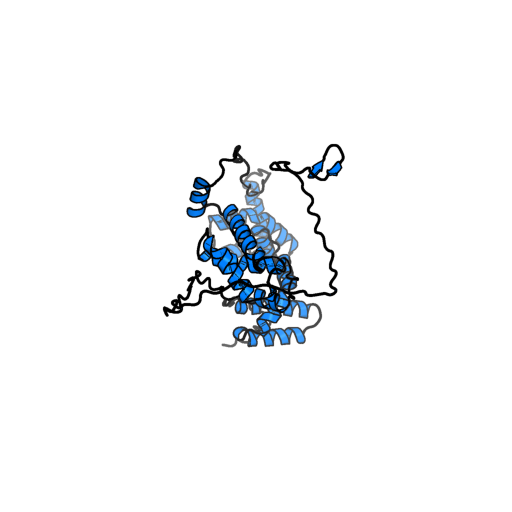 2571 O O . PHE A 1 323 ? -14.973 -5.746 -2.366 1.00 91.81 323 PHE A O 1
ATOM 2578 N N . ALA A 1 324 ? -13.913 -7.348 -3.527 1.00 91.44 324 ALA A N 1
ATOM 2579 C CA . ALA A 1 324 ? -12.605 -6.702 -3.524 1.00 91.44 324 ALA A CA 1
ATOM 2580 C C . ALA A 1 324 ? -12.647 -5.306 -4.164 1.00 91.44 324 ALA A C 1
ATOM 2582 O O . ALA A 1 324 ? -12.204 -4.330 -3.558 1.00 91.44 324 ALA A O 1
ATOM 2583 N N . VAL A 1 325 ? -13.238 -5.196 -5.355 1.00 89.50 325 VAL A N 1
ATOM 2584 C CA . VAL A 1 325 ? -13.393 -3.915 -6.052 1.00 89.50 325 VAL A CA 1
ATOM 2585 C C . VAL A 1 325 ? -14.313 -2.979 -5.273 1.00 89.50 325 VAL A C 1
ATOM 2587 O O . VAL A 1 325 ? -13.979 -1.811 -5.096 1.00 89.50 325 VAL A O 1
ATOM 2590 N N . GLY A 1 326 ? -15.421 -3.492 -4.738 1.00 89.62 326 GLY A N 1
ATOM 2591 C CA . GLY A 1 326 ? -16.360 -2.719 -3.935 1.00 89.62 326 GLY A CA 1
ATOM 2592 C C . GLY A 1 326 ? -15.720 -2.089 -2.697 1.00 89.62 326 GLY A C 1
ATOM 2593 O O . GLY A 1 326 ? -15.923 -0.906 -2.430 1.00 89.62 326 GLY A O 1
ATOM 2594 N N . VAL A 1 327 ? -14.882 -2.842 -1.976 1.00 90.00 327 VAL A N 1
ATOM 2595 C CA . VAL A 1 327 ? -14.105 -2.316 -0.840 1.00 90.00 327 VAL A CA 1
ATOM 2596 C C . VAL A 1 327 ? -13.204 -1.161 -1.284 1.00 90.00 327 VAL A C 1
ATOM 2598 O O . VAL A 1 327 ? -13.166 -0.135 -0.607 1.00 90.00 327 VAL A O 1
ATOM 2601 N N . LEU A 1 328 ? -12.516 -1.288 -2.424 1.00 89.44 328 LEU A N 1
ATOM 2602 C CA . LEU A 1 328 ? -11.639 -0.233 -2.940 1.00 89.44 328 LEU A CA 1
ATOM 2603 C C . LEU A 1 328 ? -12.413 1.007 -3.403 1.00 89.44 328 LEU A C 1
ATOM 2605 O O . LEU A 1 328 ? -11.963 2.118 -3.151 1.00 89.44 328 LEU A O 1
ATOM 2609 N N . GLN A 1 329 ? -13.589 0.846 -4.013 1.00 86.81 329 GLN A N 1
ATOM 2610 C CA . GLN A 1 329 ? -14.439 1.974 -4.420 1.00 86.81 329 GLN A CA 1
ATOM 2611 C C . GLN A 1 329 ? -15.006 2.752 -3.227 1.00 86.81 329 GLN A C 1
ATOM 2613 O O . GLN A 1 329 ? -15.185 3.970 -3.290 1.00 86.81 329 GLN A O 1
ATOM 2618 N N . LEU A 1 330 ? -15.304 2.056 -2.131 1.00 86.94 330 LEU A N 1
ATOM 2619 C CA . LEU A 1 330 ? -15.891 2.669 -0.945 1.00 86.94 330 LEU A CA 1
ATOM 2620 C C . LEU A 1 330 ? -14.843 3.283 -0.009 1.00 86.94 330 LEU A C 1
ATOM 2622 O O . LEU A 1 330 ? -15.153 4.246 0.689 1.00 86.94 330 LEU A O 1
ATOM 2626 N N . LEU A 1 331 ? -13.610 2.765 0.003 1.00 87.75 331 LEU A N 1
ATOM 2627 C CA . LEU A 1 331 ? -12.533 3.220 0.889 1.00 87.75 331 LEU A CA 1
ATOM 2628 C C . LEU A 1 331 ? -12.312 4.754 0.885 1.00 87.75 331 LEU A C 1
ATOM 2630 O O . LEU A 1 331 ? -12.256 5.320 1.978 1.00 87.75 331 LEU A O 1
ATOM 2634 N N . PRO A 1 332 ? -12.280 5.453 -0.266 1.00 87.25 332 PRO A N 1
ATOM 2635 C CA . PRO A 1 332 ? -12.140 6.913 -0.333 1.00 87.25 332 PRO A CA 1
ATOM 2636 C C . PRO A 1 332 ? -13.203 7.671 0.472 1.00 87.25 332 PRO A C 1
ATOM 2638 O O . PRO A 1 332 ? -12.908 8.660 1.140 1.00 87.25 332 PRO A O 1
ATOM 2641 N N . HIS A 1 333 ? -14.435 7.157 0.516 1.00 83.38 333 HIS A N 1
ATOM 2642 C CA . HIS A 1 333 ? -15.536 7.777 1.257 1.00 83.38 333 HIS A CA 1
ATOM 2643 C C . HIS A 1 333 ? -15.347 7.687 2.775 1.00 83.38 333 HIS A C 1
ATOM 2645 O O . HIS A 1 333 ? -15.880 8.518 3.511 1.00 83.38 333 HIS A O 1
ATOM 2651 N N . LEU A 1 334 ? -14.587 6.696 3.255 1.00 79.88 334 LEU A N 1
ATOM 2652 C CA . LEU A 1 334 ? -14.240 6.564 4.669 1.00 79.88 334 LEU A CA 1
ATOM 2653 C C . LEU A 1 334 ? -13.186 7.593 5.091 1.00 79.88 334 LEU A C 1
ATOM 2655 O O . LEU A 1 334 ? -13.247 8.118 6.202 1.00 79.88 334 LEU A O 1
ATOM 2659 N N . VAL A 1 335 ? -12.232 7.879 4.205 1.00 83.19 335 VAL A N 1
ATOM 2660 C CA . VAL A 1 335 ? -11.126 8.819 4.450 1.00 83.19 335 VAL A CA 1
ATOM 2661 C C . VAL A 1 335 ? -11.421 10.246 3.978 1.00 83.19 335 VAL A C 1
ATOM 2663 O O . VAL A 1 335 ? -10.615 11.137 4.220 1.00 83.19 335 VAL A O 1
ATOM 2666 N N . LYS A 1 336 ? -12.610 10.482 3.402 1.00 81.19 336 LYS A N 1
ATOM 2667 C CA . LYS A 1 336 ? -13.050 11.765 2.824 1.00 81.19 336 LYS A CA 1
ATOM 2668 C C . LYS A 1 336 ? -12.162 12.231 1.661 1.00 81.19 336 LYS A C 1
ATOM 2670 O O . LYS A 1 336 ? -11.916 13.423 1.510 1.00 81.19 336 LYS A O 1
ATOM 2675 N N . GLU A 1 337 ? -11.700 11.285 0.851 1.00 81.44 337 GLU A N 1
ATOM 2676 C CA . GLU A 1 337 ? -10.934 11.546 -0.368 1.00 81.44 337 GLU A CA 1
ATOM 2677 C C . GLU A 1 337 ? -11.829 11.454 -1.611 1.00 81.44 337 GLU A C 1
ATOM 2679 O O . GLU A 1 337 ? -12.742 10.626 -1.685 1.00 81.44 337 GLU A O 1
ATOM 2684 N N . GLU A 1 338 ? -11.535 12.280 -2.616 1.00 68.50 338 GLU A N 1
ATOM 2685 C CA . GLU A 1 338 ? -12.164 12.201 -3.934 1.00 68.50 338 GLU A CA 1
ATOM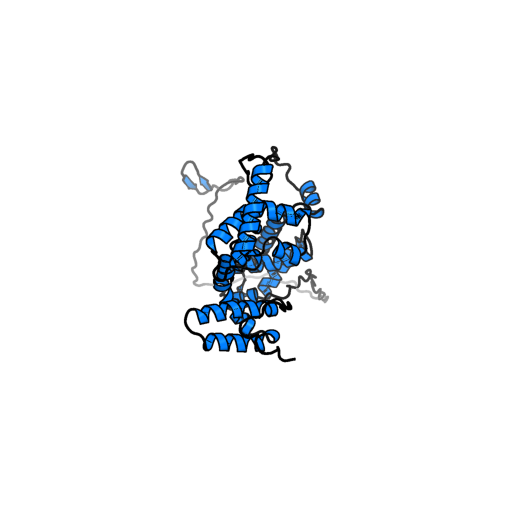 2686 C C . GLU A 1 338 ? -11.435 11.170 -4.802 1.00 68.50 338 GLU A C 1
ATOM 2688 O O . GLU A 1 338 ? -10.339 11.410 -5.308 1.00 68.50 338 GLU A O 1
ATOM 2693 N N . ALA A 1 339 ? -12.043 10.004 -5.010 1.00 63.47 339 ALA A N 1
ATOM 2694 C CA . ALA A 1 339 ? -11.472 8.979 -5.879 1.00 63.47 339 ALA A CA 1
ATOM 2695 C C . ALA A 1 339 ? -12.054 9.033 -7.290 1.00 63.47 339 ALA A C 1
ATOM 2697 O O . ALA A 1 339 ? -12.848 8.186 -7.695 1.00 63.47 339 ALA A O 1
ATOM 2698 N N . PHE A 1 340 ? -11.600 10.010 -8.072 1.00 62.19 340 PHE A N 1
ATOM 2699 C CA . PHE A 1 340 ? -11.963 10.149 -9.488 1.00 62.19 340 PHE A CA 1
ATOM 2700 C C . PHE A 1 340 ? -11.428 9.004 -10.376 1.00 62.19 340 PHE A C 1
ATOM 2702 O O . PHE A 1 340 ? -11.917 8.794 -11.488 1.00 62.19 340 PHE A O 1
ATOM 2709 N N . TYR A 1 341 ? -10.430 8.259 -9.891 1.00 64.25 341 TYR A N 1
ATOM 2710 C CA . TYR A 1 341 ? -9.696 7.236 -10.643 1.00 64.25 341 TYR A CA 1
ATOM 2711 C C . TYR A 1 341 ? -10.129 5.790 -10.339 1.00 64.25 341 TYR A C 1
ATOM 2713 O O . TYR A 1 341 ? -9.827 4.889 -11.120 1.00 64.25 341 TYR A O 1
ATOM 2721 N N . LEU A 1 342 ? -10.870 5.537 -9.253 1.00 64.06 342 LEU A N 1
ATOM 2722 C CA . LEU A 1 342 ? -11.355 4.194 -8.898 1.00 64.06 342 LEU A CA 1
ATOM 2723 C C . LEU A 1 342 ? -12.720 3.920 -9.539 1.00 64.06 342 LEU A C 1
ATOM 2725 O O . LEU A 1 342 ? -13.762 3.867 -8.884 1.00 64.06 342 LEU A O 1
ATOM 2729 N N . ARG A 1 343 ? -12.708 3.734 -10.858 1.00 60.31 343 ARG A N 1
ATOM 2730 C CA . ARG A 1 343 ? -13.869 3.288 -11.631 1.00 60.31 343 ARG A CA 1
ATOM 2731 C C . ARG A 1 343 ? -13.960 1.761 -11.589 1.00 60.31 343 ARG A C 1
ATOM 2733 O O . ARG A 1 343 ? -13.207 1.068 -12.262 1.00 60.31 343 ARG A O 1
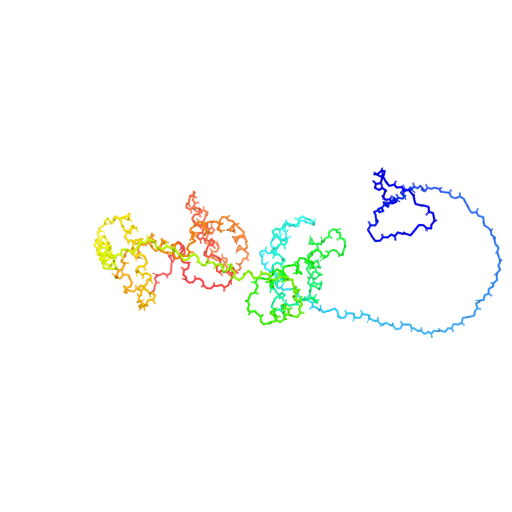ATOM 2740 N N . GLY A 1 344 ? -14.852 1.230 -10.754 1.00 57.03 344 GLY A N 1
ATOM 2741 C CA . GLY A 1 344 ? -15.186 -0.199 -10.743 1.00 57.03 344 GLY A CA 1
ATOM 2742 C C . GLY A 1 344 ? -16.175 -0.572 -11.856 1.00 57.03 344 GLY A C 1
ATOM 2743 O O . GLY A 1 344 ? -16.631 0.306 -12.591 1.00 57.03 344 GLY A O 1
ATOM 2744 N N . PRO A 1 345 ? -16.571 -1.852 -11.968 1.00 50.88 345 PRO A N 1
ATOM 2745 C CA . PRO A 1 345 ? -17.450 -2.352 -13.035 1.00 50.88 345 PRO A CA 1
ATOM 2746 C C . PRO A 1 345 ? -18.841 -1.687 -13.079 1.00 50.88 345 PRO A C 1
ATOM 2748 O O . PRO A 1 345 ? -19.544 -1.798 -14.074 1.00 50.88 345 PRO A O 1
ATOM 2751 N N . ILE A 1 346 ? -19.217 -0.958 -12.025 1.00 52.22 346 ILE A N 1
ATOM 2752 C CA . ILE A 1 346 ? -20.486 -0.226 -11.882 1.00 52.22 346 ILE A CA 1
ATOM 2753 C C . ILE A 1 346 ? -20.447 1.145 -12.600 1.00 52.22 346 ILE A C 1
ATOM 2755 O O . ILE A 1 346 ? -21.472 1.775 -12.816 1.00 52.22 346 ILE A O 1
ATOM 2759 N N . SER A 1 347 ? -19.269 1.620 -13.018 1.00 52.22 347 SER A N 1
ATOM 2760 C CA . SER A 1 347 ? -19.077 2.982 -13.553 1.00 52.22 347 SER A CA 1
ATOM 2761 C C . SER A 1 347 ? -19.410 3.177 -15.044 1.00 52.22 347 SER A C 1
ATOM 2763 O O . SER A 1 347 ? -19.174 4.258 -15.586 1.00 52.22 347 SER A O 1
ATOM 2765 N N . ASN A 1 348 ? -19.996 2.174 -15.703 1.00 40.62 348 ASN A N 1
ATOM 2766 C CA . ASN A 1 348 ? -20.479 2.271 -17.085 1.00 40.62 348 ASN A CA 1
ATOM 2767 C C . ASN A 1 348 ? -21.934 2.769 -17.156 1.00 40.62 348 ASN A C 1
ATOM 2769 O O . ASN A 1 348 ? -22.777 2.094 -17.741 1.00 40.62 348 ASN A O 1
ATOM 2773 N N . LEU A 1 349 ? -22.247 3.929 -16.568 1.00 42.81 349 LEU A N 1
ATOM 2774 C CA . LEU A 1 349 ? -23.555 4.559 -16.814 1.00 42.81 349 LEU A CA 1
ATOM 2775 C C . LEU A 1 349 ? -23.555 6.058 -17.130 1.00 42.81 349 LEU A C 1
ATOM 2777 O O . LEU A 1 349 ? -24.572 6.527 -17.614 1.00 42.81 349 LEU A O 1
ATOM 2781 N N . ASP A 1 350 ? -22.440 6.782 -17.001 1.00 36.38 350 ASP A N 1
ATOM 2782 C CA . ASP A 1 350 ? -22.424 8.232 -17.279 1.00 36.38 350 ASP A CA 1
ATOM 2783 C C . ASP A 1 350 ? -21.364 8.619 -18.325 1.00 36.38 350 ASP A C 1
ATOM 2785 O O . ASP A 1 350 ? -20.490 9.455 -18.089 1.00 36.38 350 ASP A O 1
ATOM 2789 N N . LYS A 1 351 ? -21.408 7.973 -19.495 1.00 34.97 351 LYS A N 1
ATOM 2790 C CA . LYS A 1 351 ? -20.762 8.481 -20.718 1.00 34.97 351 LYS A CA 1
ATOM 2791 C C . LYS A 1 351 ? -21.695 8.353 -21.926 1.00 34.97 351 LYS A C 1
ATOM 2793 O O . LYS A 1 351 ? -21.343 7.744 -22.928 1.00 34.97 351 LYS A O 1
ATOM 2798 N N . GLU A 1 352 ? -22.868 8.959 -21.814 1.00 33.78 352 GLU A N 1
ATOM 2799 C CA . GLU A 1 352 ? -23.487 9.671 -22.932 1.00 33.78 352 GLU A CA 1
ATOM 2800 C C . GLU A 1 352 ? -23.674 11.122 -22.485 1.00 33.78 352 GLU A C 1
ATOM 2802 O O . GLU A 1 352 ? -24.573 11.416 -21.699 1.00 33.78 352 GLU A O 1
ATOM 2807 N N . LEU A 1 353 ? -22.738 11.979 -22.907 1.00 28.89 353 LEU A N 1
ATOM 2808 C CA . LEU A 1 353 ? -22.886 13.406 -23.226 1.00 28.89 353 LEU A CA 1
ATOM 2809 C C . LEU A 1 353 ? -21.541 13.948 -23.720 1.00 28.89 353 LEU A C 1
ATOM 2811 O O . LEU A 1 353 ? -20.541 13.828 -22.971 1.00 28.89 353 LEU A O 1
#

Secondary structure (DSSP, 8-state):
-EETTTTEE----TT----TT------------------------------------------------PPPPPPHHHHHHHHT--TT---HHHHHHHHHHHHHHHHHH-S--GGGHHHHHHHHHHH-GGG--SSTTSSHHHHHHHHHHHHHHHHH--S-HHHHHHHHHH---------TT---------------HHHHHHHHHHHHHHHHHHTTSSS--HHHHHHHHHHHHHHHHHHHHHH---HHHHHHH-GGGGSHHHHHHHHHHHH---HHHHHHHHHHHHHHHHHHHHTT-TTTHHHHHHHHHHHHS--HHHHHHHHHHHHHHHHHHHHT---TT---GGGTTS---

Radius of gyration: 35.71 Å; Cα contacts (8 Å, |Δi|>4): 208; chains: 1; bounding box: 59×54×121 Å

Solvent-accessible surface area (backbone atoms only — not comparable to full-atom values): 22362 Å² total; per-residue (Å²): 62,59,37,82,92,74,77,41,76,43,90,74,67,94,87,72,81,87,58,96,86,68,54,71,80,88,82,79,88,84,77,90,80,91,83,82,88,84,90,86,85,89,79,91,83,90,86,88,89,81,89,87,80,94,72,85,83,76,89,72,76,83,75,74,81,64,77,82,52,77,78,71,87,77,54,70,69,59,53,57,57,53,75,76,44,54,73,74,62,69,47,72,67,58,52,54,50,54,42,50,52,54,45,56,56,42,52,77,75,34,93,74,50,73,85,46,34,58,40,48,21,49,45,49,28,73,75,35,64,50,69,32,46,94,67,84,91,23,32,60,68,52,25,51,47,38,52,51,53,52,54,52,50,62,71,71,59,79,91,47,72,71,61,50,51,47,44,69,76,69,48,76,92,60,87,74,72,80,70,81,80,66,68,78,69,72,80,67,79,81,81,85,73,96,62,58,72,67,61,54,53,55,52,41,49,52,35,37,54,46,36,60,54,40,73,71,43,96,77,55,59,63,69,62,46,50,52,35,53,59,72,34,42,67,61,50,52,52,47,45,71,73,66,63,64,53,74,64,60,48,37,71,62,40,47,56,59,75,38,68,72,47,43,51,50,51,49,31,69,72,69,73,44,65,58,68,64,49,49,53,48,46,42,73,75,41,32,69,62,50,52,61,56,44,72,72,33,80,91,35,43,68,62,49,52,53,40,52,48,52,34,68,79,33,60,77,68,56,20,53,48,40,46,51,47,36,45,62,57,48,48,32,61,77,75,73,46,87,63,89,79,60,72,52,93,82,61,84,75,84,84,86,130

Foldseek 3Di:
DQDPVVRDDDDDDPPDDDDPPDDDDDDDDDDDDDDDDDDDDDDDDDDDDDDDDDDDDDPPDPPPPQPQDDDPDDQPLLVVLLVPAAAPRRDPVSLVVVLVRSLVVCVVVHLCSLSCLVNNQVNVCVVRVSQFDPDDPRRVVSSVSNVVVSVVVLVVDDDDPVSVVCCVVPPPPDPPPDPVPDPVPPCPPPDDDPDPPVVLVVLLVVLLVVQVVQVPDPDHDVVSLLVSLVSNLVVLVVCCVPVVDDPVVSCNSNVSCVDPVSVQVSCCVVVVDPPVVVLVVCCVVCLVVLLVSLCPQPVCVVLNVVLVVQLVVDDDVSNVVSSSLSSVVSVCSSVVHDCPPSDDPVNPPPPDD

Mean predicted aligned error: 20.07 Å